Protein AF-0000000087551346 (afdb_homodimer)

Solvent-accessible surface area (backbone atoms only — not comparable to full-atom values): 16691 Å² total; per-residue (Å²): 110,66,70,57,53,51,50,40,46,38,52,33,49,55,49,43,51,50,64,74,72,44,54,74,69,61,32,53,42,56,43,62,52,49,85,48,25,44,46,42,46,57,46,21,44,59,20,45,49,37,45,56,56,21,51,36,29,76,39,76,63,93,62,68,65,64,50,38,74,52,29,29,92,90,53,63,58,73,80,79,74,53,72,67,56,53,53,50,48,54,49,46,48,54,50,54,50,54,49,48,53,53,38,55,77,64,60,65,68,83,52,46,57,67,47,73,46,92,80,68,48,74,26,66,37,65,67,46,34,55,59,47,45,41,26,52,42,24,16,41,46,22,26,37,58,36,48,54,25,38,46,52,26,72,78,106,109,67,69,56,54,52,51,40,47,38,54,33,49,54,50,42,50,50,64,74,74,46,53,75,68,61,33,53,41,55,43,64,53,49,85,49,23,44,47,42,46,58,46,22,44,58,21,43,49,38,45,56,55,22,50,34,29,77,39,74,63,94,62,66,65,65,48,37,75,52,30,30,93,90,54,62,55,73,79,78,72,52,70,68,56,54,53,51,48,54,50,47,47,54,49,52,51,53,49,49,54,52,37,56,76,65,60,64,68,82,52,45,57,65,46,75,47,94,80,69,49,75,26,67,38,67,65,45,32,54,58,47,46,40,26,54,43,25,16,41,47,22,26,39,56,36,49,53,24,39,47,55,27,72,78,108

Sequence (312 aa):
MNYHFQAHRQVRKNLLDILQNTSHEDLLHIPDGFNNNMYWNIAHTVATQQLLHYYLSDNPFRIDKYWIETYKKGTLPNLNVKQSEIEDLEFLLTETSKILMKDYDNDFFSDYTPYTTSFGMDLKSIQDAIIFNNMHESLHYGYVMAQKRAILGEKYMNYHFQAHRQVRKNLLDILQNTSHEDLLHIPDGFNNNMYWNIAHTVATQQLLHYYLSDNPFRIDKYWIETYKKGTLPNLNVKQSEIEDLEFLLTETSKILMKDYDNDFFSDYTPYTTSFGMDLKSIQDAIIFNNMHESLHYGYVMAQKRAILGEKY

pLDDT: mean 98.06, std 2.01, range [79.12, 99.0]

Structure (mmCIF, N/CA/C/O backbone):
data_AF-0000000087551346-model_v1
#
loop_
_entity.id
_entity.type
_entity.pdbx_description
1 polymer 'DinB family protein'
#
loop_
_atom_site.group_PDB
_atom_site.id
_atom_site.type_symbol
_atom_site.label_atom_id
_atom_site.label_alt_id
_atom_site.label_comp_id
_atom_site.label_asym_id
_atom_site.label_entity_id
_atom_site.label_seq_id
_atom_site.pdbx_PDB_ins_code
_atom_site.Cartn_x
_atom_site.Cartn_y
_atom_site.Cartn_z
_atom_site.occupancy
_atom_site.B_iso_or_equiv
_atom_site.auth_seq_id
_atom_site.auth_comp_id
_atom_site.auth_asym_id
_atom_site.auth_atom_id
_atom_site.pdbx_PDB_model_num
ATOM 1 N N . MET A 1 1 ? -17.594 0.727 8.227 1 94.56 1 MET A N 1
ATOM 2 C CA . MET A 1 1 ? -16.469 1.646 8.211 1 94.56 1 MET A CA 1
ATOM 3 C C . MET A 1 1 ? -15.539 1.393 9.398 1 94.56 1 MET A C 1
ATOM 5 O O . MET A 1 1 ? -14.344 1.693 9.336 1 94.56 1 MET A O 1
ATOM 9 N N . ASN A 1 2 ? -15.938 0.639 10.352 1 96.12 2 ASN A N 1
ATOM 10 C CA . ASN A 1 2 ? -15.133 0.385 11.539 1 96.12 2 ASN A CA 1
ATOM 11 C C . ASN A 1 2 ? -13.836 -0.346 11.203 1 96.12 2 ASN A C 1
ATOM 13 O O . ASN A 1 2 ? -12.766 0.019 11.688 1 96.12 2 ASN A O 1
ATOM 17 N N . TYR A 1 3 ? -13.953 -1.34 10.328 1 98.25 3 TYR A N 1
ATOM 18 C CA . TYR A 1 3 ? -12.766 -2.098 9.961 1 98.25 3 TYR A CA 1
ATOM 19 C C . TYR A 1 3 ? -11.781 -1.229 9.188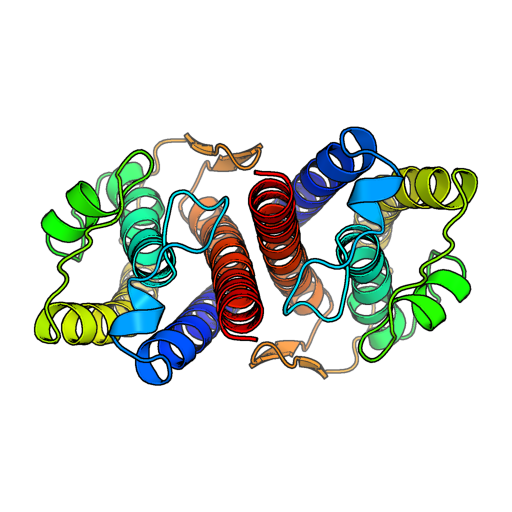 1 98.25 3 TYR A C 1
ATOM 21 O O . TYR A 1 3 ? -10.57 -1.391 9.312 1 98.25 3 TYR A O 1
ATOM 29 N N . HIS A 1 4 ? -12.289 -0.273 8.43 1 98.75 4 HIS A N 1
ATOM 30 C CA . HIS A 1 4 ? -11.445 0.641 7.676 1 98.75 4 HIS A CA 1
ATOM 31 C C . HIS A 1 4 ? -10.695 1.591 8.602 1 98.75 4 HIS A C 1
ATOM 33 O O . HIS A 1 4 ? -9.539 1.938 8.344 1 98.75 4 HIS A O 1
ATOM 39 N N . PHE A 1 5 ? -11.375 2.043 9.68 1 98.81 5 PHE A N 1
ATOM 40 C CA . PHE A 1 5 ? -10.695 2.895 10.648 1 98.81 5 PHE A CA 1
ATOM 41 C C . PHE A 1 5 ? -9.602 2.119 11.383 1 98.81 5 PHE A C 1
ATOM 43 O O . PHE A 1 5 ? -8.539 2.666 11.68 1 98.81 5 PHE A O 1
ATOM 50 N N . GLN A 1 6 ? -9.859 0.868 11.656 1 98.69 6 GLN A N 1
ATOM 51 C CA . GLN A 1 6 ? -8.836 0.019 12.258 1 98.69 6 GLN A CA 1
ATOM 52 C C . GLN A 1 6 ? -7.637 -0.134 11.328 1 98.69 6 GLN A C 1
ATOM 54 O O . GLN A 1 6 ? -6.488 -0.083 11.773 1 98.69 6 GLN A O 1
ATOM 59 N N . ALA A 1 7 ? -7.906 -0.371 10.086 1 98.88 7 ALA A N 1
ATOM 60 C CA . ALA A 1 7 ? -6.852 -0.501 9.086 1 98.88 7 ALA A CA 1
ATOM 61 C C . ALA A 1 7 ? -6.023 0.777 8.992 1 98.88 7 ALA A C 1
ATOM 63 O O . ALA A 1 7 ? -4.793 0.723 8.906 1 98.88 7 ALA A O 1
ATOM 64 N N . HIS A 1 8 ? -6.719 1.908 9 1 98.94 8 HIS A N 1
ATOM 65 C CA . HIS A 1 8 ? -6.023 3.189 8.953 1 98.94 8 HIS A CA 1
ATOM 66 C C . HIS A 1 8 ? -5.105 3.359 10.164 1 98.94 8 HIS A C 1
ATOM 68 O O . HIS A 1 8 ? -3.949 3.764 10.016 1 98.94 8 HIS A O 1
ATOM 74 N N . ARG A 1 9 ? -5.641 3.037 11.297 1 98.81 9 ARG A N 1
ATOM 75 C CA . ARG A 1 9 ? -4.848 3.137 12.516 1 98.81 9 ARG A CA 1
ATOM 76 C C . ARG A 1 9 ? -3.613 2.244 12.445 1 98.81 9 ARG A C 1
ATOM 78 O O . ARG A 1 9 ? -2.529 2.637 12.883 1 98.81 9 ARG A O 1
ATOM 85 N N . GLN A 1 10 ? -3.779 1.084 11.922 1 98.94 10 GLN A N 1
ATOM 86 C CA . GLN A 1 10 ? -2.682 0.123 11.875 1 98.94 10 GLN A CA 1
ATOM 87 C C . GLN A 1 10 ? -1.579 0.588 10.93 1 98.94 10 GLN A C 1
ATOM 89 O O . GLN A 1 10 ? -0.394 0.49 11.258 1 98.94 10 GLN A O 1
ATOM 94 N N . VAL A 1 11 ? -1.951 1.04 9.695 1 98.94 11 VAL A N 1
ATOM 95 C CA . VAL A 1 11 ? -0.914 1.49 8.773 1 98.94 11 VAL A CA 1
ATOM 96 C C . VAL A 1 11 ? -0.19 2.699 9.359 1 98.94 11 VAL A C 1
ATOM 98 O O . VAL A 1 11 ? 1.026 2.836 9.211 1 98.94 11 VAL A O 1
ATOM 101 N N . ARG A 1 12 ? -0.952 3.611 10.094 1 98.94 12 ARG A N 1
ATOM 102 C CA . ARG A 1 12 ? -0.338 4.758 10.758 1 98.94 12 ARG A CA 1
ATOM 103 C C . ARG A 1 12 ? 0.618 4.301 11.852 1 98.94 12 ARG A C 1
ATOM 105 O O . ARG A 1 12 ? 1.682 4.895 12.047 1 98.94 12 ARG A O 1
ATOM 112 N N . LYS A 1 13 ? 0.268 3.273 12.562 1 98.88 13 LYS A N 1
ATOM 113 C CA . LYS A 1 13 ? 1.147 2.719 13.586 1 98.88 13 LYS A CA 1
ATOM 114 C C . LYS A 1 13 ? 2.432 2.17 12.969 1 98.88 13 LYS A C 1
ATOM 116 O O . LYS A 1 13 ? 3.516 2.336 13.531 1 98.88 13 LYS A O 1
ATOM 121 N N . ASN A 1 14 ? 2.326 1.501 11.859 1 98.94 14 ASN A N 1
ATOM 122 C CA . ASN A 1 14 ? 3.496 0.96 11.172 1 98.94 14 ASN A CA 1
ATOM 123 C C . ASN A 1 14 ? 4.43 2.07 10.695 1 98.94 14 ASN A C 1
ATOM 125 O O . ASN A 1 14 ? 5.648 1.968 10.844 1 98.94 14 ASN A O 1
ATOM 129 N N . LEU A 1 15 ? 3.832 3.121 10.125 1 98.94 15 LEU A N 1
ATOM 130 C CA . LEU A 1 15 ? 4.625 4.266 9.695 1 98.94 15 LEU A CA 1
ATOM 131 C C . LEU A 1 15 ? 5.293 4.945 10.891 1 98.94 15 LEU A C 1
ATOM 133 O O . LEU A 1 15 ? 6.453 5.348 10.805 1 98.94 15 LEU A O 1
ATOM 137 N N . LEU A 1 16 ? 4.535 5.043 11.984 1 98.94 16 LEU A N 1
ATOM 138 C CA . LEU A 1 16 ? 5.055 5.637 13.219 1 98.94 16 LEU A CA 1
ATOM 139 C C . LEU A 1 16 ? 6.254 4.852 13.734 1 98.94 16 LEU A C 1
ATOM 141 O O . LEU A 1 16 ? 7.246 5.441 14.172 1 98.94 16 LEU A O 1
ATOM 145 N N . ASP A 1 17 ? 6.184 3.555 13.68 1 98.88 17 ASP A N 1
ATOM 146 C CA . ASP A 1 17 ? 7.277 2.693 14.117 1 98.88 17 ASP A CA 1
ATOM 147 C C . ASP A 1 17 ? 8.555 2.979 13.336 1 98.88 17 ASP A C 1
ATOM 149 O O . ASP A 1 17 ? 9.641 3.061 13.914 1 98.88 17 ASP A O 1
ATOM 153 N N . ILE A 1 18 ? 8.453 3.152 12.07 1 98.81 18 ILE A N 1
ATOM 154 C CA . ILE A 1 18 ? 9.617 3.465 11.242 1 98.81 18 ILE A CA 1
ATOM 155 C C . ILE A 1 18 ? 10.148 4.848 11.609 1 98.81 18 ILE A C 1
ATOM 157 O O . ILE A 1 18 ? 11.359 5.023 11.781 1 98.81 18 ILE A O 1
ATOM 161 N N . LEU A 1 19 ? 9.211 5.809 11.727 1 98.88 19 LEU A N 1
ATOM 162 C CA . LEU A 1 19 ? 9.594 7.18 12.039 1 98.88 19 LEU A CA 1
ATOM 163 C C . LEU A 1 19 ? 10.383 7.242 13.344 1 98.88 19 LEU A C 1
ATOM 165 O O . LEU A 1 19 ? 11.375 7.961 13.438 1 98.88 19 LEU A O 1
A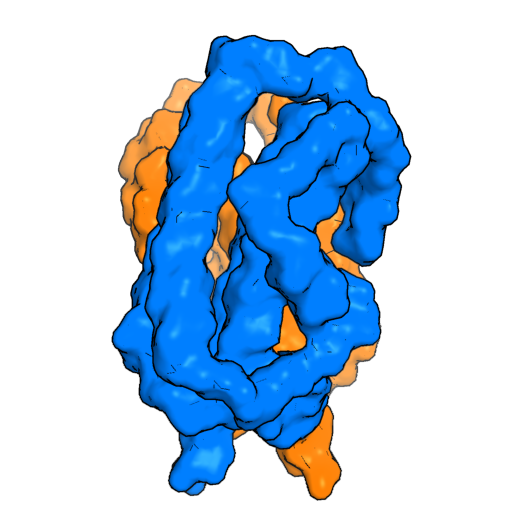TOM 169 N N . GLN A 1 20 ? 9.984 6.441 14.297 1 98.69 20 GLN A N 1
ATOM 170 C CA . GLN A 1 20 ? 10.547 6.512 15.641 1 98.69 20 GLN A CA 1
ATOM 171 C C . GLN A 1 20 ? 11.844 5.715 15.734 1 98.69 20 GLN A C 1
ATOM 173 O O . GLN A 1 20 ? 12.688 5.988 16.594 1 98.69 20 GLN A O 1
ATOM 178 N N . ASN A 1 21 ? 12.062 4.742 14.836 1 98.56 21 ASN A N 1
ATOM 179 C CA . ASN A 1 21 ? 13.172 3.816 15.008 1 98.56 21 ASN A CA 1
ATOM 180 C C . ASN A 1 21 ? 14.195 3.957 13.883 1 98.56 21 ASN A C 1
ATOM 182 O O . ASN A 1 21 ? 15.031 3.074 13.68 1 98.56 21 ASN A O 1
ATOM 186 N N . THR A 1 22 ? 14.094 4.98 13.109 1 98.56 22 THR A N 1
ATOM 187 C CA . THR A 1 22 ? 15.062 5.305 12.062 1 98.56 22 THR A CA 1
ATOM 188 C C . THR A 1 22 ? 15.812 6.586 12.406 1 98.56 22 THR A C 1
ATOM 190 O O . THR A 1 22 ? 15.227 7.543 12.906 1 98.56 22 THR A O 1
ATOM 193 N N . SER A 1 23 ? 17.109 6.602 12.203 1 97.94 23 SER A N 1
ATOM 194 C CA . SER A 1 23 ? 17.922 7.77 12.539 1 97.94 23 SER A CA 1
ATOM 195 C C . SER A 1 23 ? 17.5 8.992 11.727 1 97.94 23 SER A C 1
ATOM 197 O O . SER A 1 23 ? 17 8.852 10.609 1 97.94 23 SER A O 1
ATOM 199 N N . HIS A 1 24 ? 17.734 10.156 12.344 1 97.94 24 HIS A N 1
ATOM 200 C CA . HIS A 1 24 ? 17.469 11.43 11.68 1 97.94 24 HIS A CA 1
ATOM 201 C C . HIS A 1 24 ? 18.141 11.492 10.32 1 97.94 24 HIS A C 1
ATOM 203 O O . HIS A 1 24 ? 17.516 11.891 9.328 1 97.94 24 HIS A O 1
ATOM 209 N N . GLU A 1 25 ? 19.391 11.062 10.211 1 97.38 25 GLU A N 1
ATOM 210 C CA . GLU A 1 25 ? 20.172 11.062 8.977 1 97.38 25 GLU A CA 1
ATOM 211 C C . GLU A 1 25 ? 19.531 10.156 7.926 1 97.38 25 GLU A C 1
ATOM 213 O O . GLU A 1 25 ? 19.359 10.562 6.777 1 97.38 25 GLU A O 1
ATOM 218 N N . ASP A 1 26 ? 19.125 8.953 8.281 1 98.19 26 ASP A N 1
ATOM 219 C CA . ASP A 1 26 ? 18.547 8 7.34 1 98.19 26 ASP A CA 1
ATOM 220 C C . ASP A 1 26 ? 17.156 8.461 6.879 1 98.19 26 ASP A C 1
ATOM 222 O O . ASP A 1 26 ? 16.797 8.266 5.723 1 98.19 26 ASP A O 1
ATOM 226 N N . LEU A 1 27 ? 16.375 9.086 7.801 1 98.75 27 LEU A N 1
ATOM 227 C CA . LEU A 1 27 ? 15.047 9.578 7.453 1 98.75 27 LEU A CA 1
ATOM 228 C C . LEU A 1 27 ? 15.125 10.602 6.324 1 98.75 27 LEU A C 1
ATOM 230 O O . LEU A 1 27 ? 14.234 10.656 5.473 1 98.75 27 LEU A O 1
ATOM 234 N N . LEU A 1 28 ? 16.25 11.359 6.297 1 98.5 28 LEU A N 1
ATOM 235 C CA . LEU A 1 28 ? 16.328 12.492 5.383 1 98.5 28 LEU A CA 1
ATOM 236 C C . LEU A 1 28 ? 17.203 12.156 4.18 1 98.5 28 LEU A C 1
ATOM 238 O O . LEU A 1 28 ? 17.266 12.922 3.217 1 98.5 28 LEU A O 1
ATOM 242 N N . HIS A 1 29 ? 17.812 10.977 4.191 1 98.25 29 HIS A N 1
ATOM 243 C CA . HIS A 1 29 ? 18.688 10.555 3.102 1 98.25 29 HIS A CA 1
ATOM 244 C C . HIS A 1 29 ? 17.875 10.125 1.884 1 98.25 29 HIS A C 1
ATOM 246 O O . HIS A 1 29 ? 16.906 9.367 2.012 1 98.25 29 HIS A O 1
ATOM 252 N N . ILE A 1 30 ? 18.203 10.672 0.748 1 98.56 30 ILE A N 1
ATOM 253 C CA . ILE A 1 30 ? 17.609 10.219 -0.502 1 98.56 30 ILE A CA 1
ATOM 254 C C . ILE A 1 30 ? 18.516 9.188 -1.168 1 98.56 30 ILE A C 1
ATOM 256 O O . ILE A 1 30 ? 19.578 9.531 -1.687 1 98.56 30 ILE A O 1
ATOM 260 N N . PRO A 1 31 ? 18.109 7.914 -1.122 1 98.12 31 PRO A N 1
ATOM 261 C CA . PRO A 1 31 ? 18.969 6.898 -1.729 1 98.12 31 PRO A CA 1
ATOM 262 C C . PRO A 1 31 ? 19.172 7.109 -3.229 1 98.12 31 PRO A C 1
ATOM 264 O O . PRO A 1 31 ? 18.344 7.758 -3.875 1 98.12 31 PRO A O 1
ATOM 267 N N . ASP A 1 32 ? 20.25 6.547 -3.852 1 97.69 32 ASP A N 1
ATOM 268 C CA . ASP A 1 32 ? 20.516 6.637 -5.281 1 97.69 32 ASP A CA 1
ATOM 269 C C . ASP A 1 32 ? 19.312 6.148 -6.098 1 97.69 32 ASP A C 1
ATOM 271 O O . ASP A 1 32 ? 18.734 5.102 -5.793 1 97.69 32 ASP A O 1
ATOM 275 N N . GLY A 1 33 ? 18.875 6.965 -7.035 1 98.06 33 GLY A N 1
ATOM 276 C CA . GLY A 1 33 ? 17.781 6.613 -7.93 1 98.06 33 GLY A CA 1
ATOM 277 C C . GLY A 1 33 ? 16.438 7.152 -7.473 1 98.06 33 GLY A C 1
ATOM 278 O O . GLY A 1 33 ? 15.484 7.184 -8.25 1 98.06 33 GLY A O 1
ATOM 279 N N . PHE A 1 34 ? 16.375 7.523 -6.176 1 98.44 34 PHE A N 1
ATOM 280 C CA . PHE A 1 34 ? 15.117 8.008 -5.617 1 98.44 34 PHE A CA 1
ATOM 281 C C . PHE A 1 34 ? 15.039 9.531 -5.711 1 98.44 34 PHE A C 1
ATOM 283 O O . PHE A 1 34 ? 16.062 10.211 -5.77 1 98.44 34 PHE A O 1
ATOM 290 N N . ASN A 1 35 ? 13.805 10.047 -5.68 1 97.81 35 ASN A N 1
ATOM 291 C CA . ASN A 1 35 ? 13.578 11.492 -5.746 1 97.81 35 ASN A CA 1
ATOM 292 C C . ASN A 1 35 ? 13.18 12.055 -4.387 1 97.81 35 ASN A C 1
ATOM 294 O O . ASN A 1 35 ? 13.117 13.273 -4.207 1 97.81 35 ASN A O 1
ATOM 298 N N . ASN A 1 36 ? 12.82 11.164 -3.496 1 98.38 36 ASN A N 1
ATOM 299 C CA . ASN A 1 36 ? 12.383 11.555 -2.16 1 98.38 36 ASN A CA 1
ATOM 300 C C . ASN A 1 36 ? 12.953 10.633 -1.089 1 98.38 36 ASN A C 1
ATOM 302 O O . ASN A 1 36 ? 13.789 9.773 -1.385 1 98.38 36 ASN A O 1
ATOM 306 N N . ASN A 1 37 ? 12.734 10.953 0.177 1 98.75 37 ASN A N 1
ATOM 307 C CA . ASN A 1 37 ? 13.25 10.188 1.304 1 98.75 37 ASN A CA 1
ATOM 308 C C . ASN A 1 37 ? 12.125 9.641 2.18 1 98.75 37 ASN A C 1
ATOM 310 O O . ASN A 1 37 ? 10.945 9.859 1.888 1 98.75 37 ASN A O 1
ATOM 314 N N . MET A 1 38 ? 12.484 8.836 3.172 1 98.88 38 MET A N 1
ATOM 315 C CA . MET A 1 38 ? 11.508 8.18 4.027 1 98.88 38 MET A CA 1
ATOM 316 C C . MET A 1 38 ? 10.625 9.203 4.73 1 98.88 38 MET A C 1
ATOM 318 O O . MET A 1 38 ? 9.406 9.023 4.82 1 98.88 38 MET A O 1
ATOM 322 N N . TYR A 1 39 ? 11.211 10.336 5.203 1 98.94 39 TYR A N 1
ATOM 323 C CA . TYR A 1 39 ? 10.461 11.344 5.938 1 98.94 39 TYR A CA 1
ATOM 324 C C . TYR A 1 39 ? 9.375 11.961 5.062 1 98.94 39 TYR A C 1
ATOM 326 O O . TYR A 1 39 ? 8.227 12.086 5.484 1 98.94 39 TYR A O 1
ATOM 334 N N . TRP A 1 40 ? 9.719 12.359 3.842 1 98.94 40 TRP A N 1
ATOM 335 C CA . TRP A 1 40 ? 8.758 12.945 2.914 1 98.94 40 TRP A CA 1
ATOM 336 C C . TRP A 1 40 ? 7.594 11.992 2.666 1 98.94 40 TRP A C 1
ATOM 338 O O . TRP A 1 40 ? 6.434 12.414 2.658 1 98.94 40 TRP A O 1
ATOM 348 N N . ASN A 1 41 ? 7.914 10.688 2.41 1 98.94 41 ASN A N 1
ATOM 349 C CA . ASN A 1 41 ? 6.867 9.711 2.137 1 98.94 41 ASN A CA 1
ATOM 350 C C . ASN A 1 41 ? 5.895 9.594 3.307 1 98.94 41 ASN A C 1
ATOM 352 O O . ASN A 1 41 ? 4.68 9.516 3.105 1 98.94 41 ASN A O 1
ATOM 356 N N . ILE A 1 42 ? 6.414 9.539 4.52 1 98.94 42 ILE A N 1
ATOM 357 C CA . ILE A 1 42 ? 5.559 9.422 5.695 1 98.94 42 ILE A CA 1
ATOM 358 C C . ILE A 1 42 ? 4.723 10.688 5.855 1 98.94 42 ILE A C 1
ATOM 360 O O . ILE A 1 42 ? 3.506 10.617 6.055 1 98.94 42 ILE A O 1
ATOM 364 N N . ALA A 1 43 ? 5.328 11.891 5.734 1 98.94 43 ALA A N 1
ATOM 365 C CA . ALA A 1 43 ? 4.613 13.156 5.84 1 98.94 43 ALA A CA 1
ATOM 366 C C . ALA A 1 43 ? 3.568 13.289 4.734 1 98.94 43 ALA A C 1
ATOM 368 O O . ALA A 1 43 ? 2.482 13.828 4.961 1 98.94 43 ALA A O 1
ATOM 369 N N . HIS A 1 44 ? 3.896 12.805 3.574 1 98.94 44 HIS A N 1
ATOM 370 C CA . HIS A 1 44 ? 2.99 12.836 2.434 1 98.94 44 HIS A CA 1
ATOM 371 C C . HIS A 1 44 ? 1.695 12.094 2.736 1 98.94 44 HIS A C 1
ATOM 373 O O . HIS A 1 44 ? 0.622 12.492 2.279 1 98.94 44 HIS A O 1
ATOM 379 N N . THR A 1 45 ? 1.742 10.984 3.488 1 98.94 45 THR A N 1
ATOM 380 C CA . THR A 1 45 ? 0.52 10.266 3.822 1 98.94 45 THR A CA 1
ATOM 381 C C . THR A 1 45 ? -0.415 11.133 4.652 1 98.94 45 THR A C 1
ATOM 383 O O . THR A 1 45 ? -1.632 11.117 4.453 1 98.94 45 THR A O 1
ATOM 386 N N . VAL A 1 46 ? 0.136 11.93 5.586 1 98.94 46 VAL A N 1
ATOM 387 C CA . VAL A 1 46 ? -0.666 12.828 6.414 1 98.94 46 VAL A CA 1
ATOM 388 C C . VAL A 1 46 ? -1.273 13.93 5.547 1 98.94 46 VAL A C 1
ATOM 390 O O . VAL A 1 46 ? -2.469 14.219 5.648 1 98.94 46 VAL A O 1
ATOM 393 N N . ALA A 1 47 ? -0.468 14.508 4.699 1 98.88 47 ALA A N 1
ATOM 394 C CA . ALA A 1 47 ? -0.938 15.578 3.822 1 98.88 47 ALA A CA 1
ATOM 395 C C . ALA A 1 47 ? -2.039 15.078 2.891 1 98.88 47 ALA A C 1
ATOM 397 O O . ALA A 1 47 ? -3.08 15.727 2.748 1 98.88 47 ALA A O 1
ATOM 398 N N . THR A 1 48 ? -1.814 13.93 2.307 1 98.94 48 THR A N 1
ATOM 399 C CA . THR A 1 48 ? -2.756 13.391 1.331 1 98.94 48 THR A CA 1
ATOM 400 C C . THR A 1 48 ? -4.078 13.023 2 1 98.94 48 THR A C 1
ATOM 402 O O . THR A 1 48 ? -5.148 13.211 1.419 1 98.94 48 THR A O 1
ATOM 405 N N . GLN A 1 49 ? -3.984 12.469 3.211 1 98.94 49 GLN A N 1
ATOM 406 C CA . GLN A 1 49 ? -5.203 12.164 3.955 1 98.94 49 GLN A CA 1
ATOM 407 C C . GLN A 1 49 ? -6.07 13.406 4.121 1 98.94 49 GLN A C 1
ATOM 409 O O . GLN A 1 49 ? -7.293 13.344 3.979 1 98.94 49 GLN A O 1
ATOM 414 N N . GLN A 1 50 ? -5.48 14.586 4.43 1 98.94 50 GLN A N 1
ATOM 415 C CA . GLN A 1 50 ? -6.207 15.836 4.605 1 98.94 50 GLN A CA 1
ATOM 416 C C . GLN A 1 50 ? -6.828 16.297 3.289 1 98.94 50 GLN A C 1
ATOM 418 O O . GLN A 1 50 ? -7.965 16.781 3.268 1 98.94 50 GLN A O 1
ATOM 423 N N . LEU A 1 51 ? -6.098 16.125 2.252 1 98.88 51 LEU A N 1
ATOM 424 C CA . LEU A 1 51 ? -6.602 16.516 0.942 1 98.88 51 LEU A CA 1
ATOM 425 C C . LEU A 1 51 ? -7.773 15.633 0.523 1 98.88 51 LEU A C 1
ATOM 427 O O . LEU A 1 51 ? -8.812 16.141 0.099 1 98.88 51 LEU A O 1
ATOM 431 N N . LEU A 1 52 ? -7.672 14.328 0.669 1 98.88 52 LEU A N 1
ATOM 432 C CA . LEU A 1 52 ? -8.688 13.391 0.203 1 98.88 52 LEU A CA 1
ATOM 433 C C . LEU A 1 52 ? -9.938 13.461 1.073 1 98.88 52 LEU A C 1
ATOM 435 O O . LEU A 1 52 ? -11.055 13.375 0.566 1 98.88 52 LEU A O 1
ATOM 439 N N . HIS A 1 53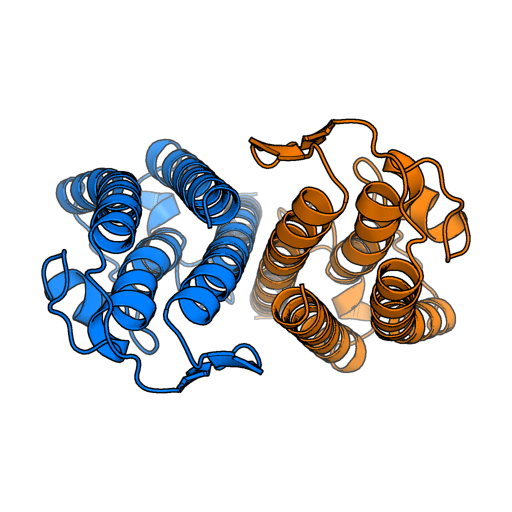 ? -9.781 13.594 2.369 1 98.81 53 HIS A N 1
ATOM 440 C CA . HIS A 1 53 ? -10.922 13.484 3.27 1 98.81 53 HIS A CA 1
ATOM 441 C C . HIS A 1 53 ? -11.539 14.852 3.545 1 98.81 53 HIS A C 1
ATOM 443 O O . HIS A 1 53 ? -12.766 14.992 3.545 1 98.81 53 HIS A O 1
ATOM 449 N N . TYR A 1 54 ? -10.75 15.875 3.693 1 98.75 54 TYR A N 1
ATOM 450 C CA . TYR A 1 54 ? -11.281 17.141 4.164 1 98.75 54 TYR A CA 1
ATOM 451 C C . TYR A 1 54 ? -11.406 18.141 3.02 1 98.75 54 TYR A C 1
ATOM 453 O O . TYR A 1 54 ? -12.477 18.703 2.783 1 98.75 54 TYR A O 1
ATOM 461 N N . TYR A 1 55 ? -10.328 18.312 2.24 1 98.69 55 TYR A N 1
ATOM 462 C CA . TYR A 1 55 ? -10.391 19.266 1.137 1 98.69 55 TYR A CA 1
ATOM 463 C C . TYR A 1 55 ? -11.492 18.891 0.156 1 98.69 55 TYR A C 1
ATOM 465 O O . TYR A 1 55 ? -12.336 19.719 -0.198 1 98.69 55 TYR A O 1
ATOM 473 N N . LEU A 1 56 ? -11.57 17.625 -0.235 1 98.75 56 LEU A N 1
ATOM 474 C CA . LEU A 1 56 ? -12.5 17.172 -1.269 1 98.75 56 LEU A CA 1
ATOM 475 C C . LEU A 1 56 ? -13.914 17.062 -0.71 1 98.75 56 LEU A C 1
ATOM 477 O O . LEU A 1 56 ? -14.875 16.891 -1.468 1 98.75 56 LEU A O 1
ATOM 481 N N . SER A 1 57 ? -14.078 17.188 0.573 1 98.38 57 SER A N 1
ATOM 482 C CA . SER A 1 57 ? -15.406 17.219 1.176 1 98.38 57 SER A CA 1
ATOM 483 C C . SER A 1 57 ? -15.773 18.625 1.623 1 98.38 57 SER A C 1
ATOM 485 O O . SER A 1 57 ? -16.719 18.812 2.402 1 98.38 57 SER A O 1
ATOM 487 N N . ASP A 1 58 ? -14.969 19.641 1.256 1 97.69 58 ASP A N 1
ATOM 488 C CA . ASP A 1 58 ? -15.195 21.047 1.523 1 97.69 58 ASP A CA 1
ATOM 489 C C . ASP A 1 58 ? -15.18 21.344 3.023 1 97.69 58 ASP A C 1
ATOM 491 O O . ASP A 1 58 ? -16.047 22.047 3.539 1 97.69 58 ASP A O 1
ATOM 495 N N . ASN A 1 59 ? -14.32 20.719 3.707 1 98.19 59 ASN A N 1
ATOM 496 C CA . ASN A 1 59 ? -14.078 20.938 5.129 1 98.19 59 ASN A CA 1
ATOM 497 C C . ASN A 1 59 ? -12.664 21.453 5.387 1 98.19 59 ASN A C 1
ATOM 499 O O . ASN A 1 59 ? -11.766 21.219 4.582 1 98.19 59 ASN A O 1
ATOM 503 N N . PRO A 1 60 ? -12.5 22.203 6.422 1 97.62 60 PRO A N 1
ATOM 504 C CA . PRO A 1 60 ? -11.148 22.688 6.727 1 97.62 60 PRO A CA 1
ATOM 505 C C . PRO A 1 60 ? -10.203 21.562 7.129 1 97.62 60 PRO A C 1
ATOM 507 O O . PRO A 1 60 ? -10.641 20.578 7.738 1 97.62 60 PRO A O 1
ATOM 510 N N . PHE A 1 61 ? -8.992 21.719 6.793 1 98.56 61 PHE A N 1
ATOM 511 C CA . PHE A 1 61 ? -7.977 20.797 7.273 1 98.56 61 PHE A CA 1
ATOM 512 C C . PHE A 1 61 ? -8.008 20.703 8.797 1 98.56 61 PHE A C 1
ATOM 514 O O . PHE A 1 61 ? -8.367 21.656 9.477 1 98.56 61 PHE A O 1
ATOM 521 N N . ARG A 1 62 ? -7.574 19.562 9.281 1 98.5 62 ARG A N 1
ATOM 522 C CA . ARG A 1 62 ? -7.461 19.391 10.727 1 98.5 62 ARG A CA 1
ATOM 523 C C . ARG A 1 62 ? -6.031 19.609 11.195 1 98.5 62 ARG A C 1
ATOM 525 O O . ARG A 1 62 ? -5.723 19.438 12.375 1 98.5 62 ARG A O 1
ATOM 532 N N . ILE A 1 63 ? -5.156 19.938 10.273 1 98.75 63 ILE A N 1
ATOM 533 C CA . ILE A 1 63 ? -3.754 20.188 10.57 1 98.75 63 ILE A CA 1
ATOM 534 C C . ILE A 1 63 ? -3.332 21.531 9.977 1 98.75 63 ILE A C 1
ATOM 536 O O . ILE A 1 63 ? -4.066 22.109 9.172 1 98.75 63 ILE A O 1
ATOM 540 N N . ASP A 1 64 ? -2.145 21.984 10.391 1 98.56 64 ASP A N 1
ATOM 541 C CA . ASP A 1 64 ? -1.59 23.219 9.828 1 98.56 64 ASP A CA 1
ATOM 542 C C . ASP A 1 64 ? -1.38 23.078 8.32 1 98.56 64 ASP A C 1
ATOM 544 O O . ASP A 1 64 ? -0.912 22.047 7.84 1 98.56 64 ASP A O 1
ATOM 548 N N . LYS A 1 65 ? -1.658 24.188 7.543 1 98.31 65 LYS A N 1
ATOM 549 C CA . LYS A 1 65 ? -1.516 24.203 6.09 1 98.31 65 LYS A CA 1
ATOM 550 C C . LYS A 1 65 ? -0.068 23.953 5.676 1 98.31 65 LYS A C 1
ATOM 552 O O . LYS A 1 65 ? 0.198 23.547 4.547 1 98.31 65 LYS A O 1
ATOM 557 N N . TYR A 1 66 ? 0.816 24.219 6.559 1 98.19 66 TYR A N 1
ATOM 558 C CA . TYR A 1 66 ? 2.23 23.969 6.32 1 98.19 66 TYR A CA 1
ATOM 559 C C . TYR A 1 66 ? 2.445 22.531 5.82 1 98.19 66 TYR A C 1
ATOM 561 O O . TYR A 1 66 ? 3.189 22.312 4.863 1 98.19 66 TYR A O 1
ATOM 569 N N . TRP A 1 67 ? 1.822 21.578 6.422 1 98.56 67 TRP A N 1
ATOM 570 C CA . TRP A 1 67 ? 2.016 20.172 6.105 1 98.56 67 TRP A CA 1
ATOM 571 C C . TRP A 1 67 ? 1.492 19.844 4.707 1 98.56 67 TRP A C 1
ATOM 573 O O . TRP A 1 67 ? 2.074 19.031 3.992 1 98.56 67 TRP A O 1
ATOM 583 N N . ILE A 1 68 ? 0.39 20.5 4.324 1 98.62 68 ILE A N 1
ATOM 584 C CA . ILE A 1 68 ? -0.17 20.281 2.992 1 98.62 68 ILE A CA 1
ATOM 585 C C . ILE A 1 68 ? 0.764 20.891 1.941 1 98.62 68 ILE A C 1
ATOM 587 O O . ILE A 1 68 ? 1.176 20.203 1.005 1 98.62 68 ILE A O 1
ATOM 591 N N . GLU A 1 69 ? 1.161 22.109 2.135 1 98.19 69 GLU A N 1
ATOM 592 C CA . GLU A 1 69 ? 1.954 22.844 1.149 1 98.19 69 GLU A CA 1
ATOM 593 C C . GLU A 1 69 ? 3.342 22.219 0.995 1 98.19 69 GLU A C 1
ATOM 595 O O . GLU A 1 69 ? 3.914 22.234 -0.097 1 98.19 69 GLU A O 1
ATOM 600 N N . THR A 1 70 ? 3.834 21.594 2.002 1 98.12 70 THR A N 1
ATOM 601 C CA . THR A 1 70 ? 5.211 21.109 2.014 1 98.12 70 THR A CA 1
ATOM 602 C C . THR A 1 70 ? 5.281 19.672 1.519 1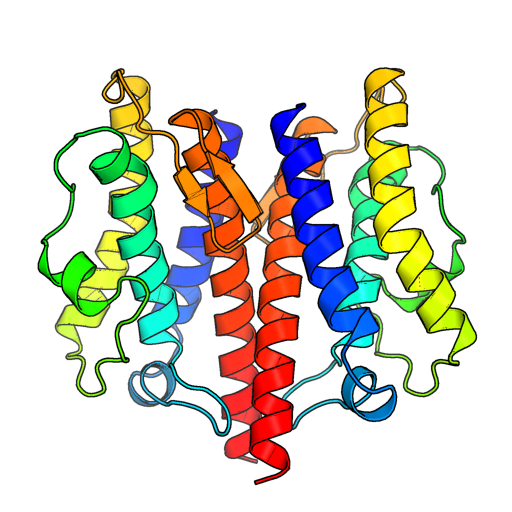 98.12 70 THR A C 1
ATOM 604 O O . THR A 1 70 ? 6.277 19.266 0.925 1 98.12 70 THR A O 1
ATOM 607 N N . TYR A 1 71 ? 4.18 18.875 1.672 1 98.5 71 TYR A N 1
ATOM 608 C CA . TYR A 1 71 ? 4.344 17.453 1.463 1 98.5 71 TYR A CA 1
ATOM 609 C C . TYR A 1 71 ? 3.262 16.906 0.535 1 98.5 71 TYR A C 1
ATOM 611 O O . TYR A 1 71 ? 3.121 15.688 0.38 1 98.5 71 TYR A O 1
ATOM 619 N N . LYS A 1 72 ? 2.422 17.766 -0.043 1 98.5 72 LYS A N 1
ATOM 620 C CA . LYS A 1 72 ? 1.458 17.297 -1.03 1 98.5 72 LYS A CA 1
ATOM 621 C C . LYS A 1 72 ? 2.16 16.812 -2.295 1 98.5 72 LYS A C 1
ATOM 623 O O . LYS A 1 72 ? 3.361 17.031 -2.469 1 98.5 72 LYS A O 1
ATOM 628 N N . LYS A 1 73 ? 1.417 16.109 -3.152 1 96.88 73 LYS A N 1
ATOM 629 C CA . LYS A 1 73 ? 1.955 15.625 -4.422 1 96.88 73 LYS A CA 1
ATOM 630 C C . LYS A 1 73 ? 2.6 16.75 -5.215 1 96.88 73 LYS A C 1
ATOM 632 O O . LYS A 1 73 ? 2.051 17.859 -5.293 1 96.88 73 LYS A O 1
ATOM 637 N N . GLY A 1 74 ? 3.779 16.5 -5.738 1 96.38 74 GLY A N 1
ATOM 638 C CA . GLY A 1 74 ? 4.445 17.484 -6.582 1 96.38 74 GLY A CA 1
ATOM 639 C C . GLY A 1 74 ? 5.523 18.266 -5.852 1 96.38 74 GLY A C 1
ATOM 640 O O . GLY A 1 74 ? 6.281 19.016 -6.469 1 96.38 74 GLY A O 1
ATOM 641 N N . THR A 1 75 ? 5.617 18.141 -4.555 1 98.06 75 THR A N 1
ATOM 642 C CA . THR A 1 75 ? 6.641 18.844 -3.785 1 98.06 75 THR A CA 1
ATOM 643 C C . THR A 1 75 ? 7.918 18.016 -3.709 1 98.06 75 THR A C 1
ATOM 645 O O . THR A 1 75 ? 7.906 16.812 -3.992 1 98.06 75 THR A O 1
ATOM 648 N N . LEU A 1 76 ? 9.031 18.656 -3.35 1 96.94 76 LEU A N 1
ATOM 649 C CA . LEU A 1 76 ? 10.328 18.031 -3.111 1 96.94 76 LEU A CA 1
ATOM 650 C C . LEU A 1 76 ? 10.586 17.875 -1.617 1 96.94 76 LEU A C 1
ATOM 652 O O . LEU A 1 76 ? 10.062 18.641 -0.804 1 96.94 76 LEU A O 1
ATOM 656 N N . PRO A 1 77 ? 11.367 16.844 -1.266 1 97.25 77 PRO A N 1
ATOM 657 C CA . PRO A 1 77 ? 11.656 16.641 0.157 1 97.25 77 PRO A CA 1
ATOM 658 C C . PRO A 1 77 ? 12.367 17.844 0.784 1 97.25 77 PRO A C 1
ATOM 660 O O . PRO A 1 77 ? 13.227 18.453 0.149 1 97.25 77 PRO A O 1
ATOM 663 N N . ASN A 1 78 ? 11.922 18.172 1.964 1 92.44 78 ASN A N 1
ATOM 664 C CA . ASN A 1 78 ? 12.695 19.078 2.807 1 92.44 78 ASN A CA 1
ATOM 665 C C . ASN A 1 78 ? 13.93 18.406 3.385 1 92.44 78 ASN A C 1
ATOM 667 O O . ASN A 1 78 ? 13.812 17.438 4.152 1 92.44 78 ASN A O 1
ATOM 671 N N . LEU A 1 79 ? 15.125 18.891 3.125 1 92 79 LEU A N 1
ATOM 672 C CA . LEU A 1 79 ? 16.359 18.203 3.5 1 92 79 LEU A CA 1
ATOM 673 C C . LEU A 1 79 ? 16.859 18.703 4.848 1 92 79 LEU A C 1
ATOM 675 O O . LEU A 1 79 ? 17.844 18.172 5.383 1 92 79 LEU A O 1
ATOM 679 N N . ASN A 1 80 ? 16.188 19.641 5.387 1 94.5 80 ASN A N 1
ATOM 680 C CA . ASN A 1 80 ? 16.578 20.203 6.676 1 94.5 80 ASN A CA 1
ATOM 681 C C . ASN A 1 80 ? 15.406 20.188 7.664 1 94.5 80 ASN A C 1
ATOM 683 O O . ASN A 1 80 ? 15 21.25 8.156 1 94.5 80 ASN A O 1
ATOM 687 N N . VAL A 1 81 ? 14.969 19.047 8.016 1 98 81 VAL A N 1
ATOM 688 C CA . VAL A 1 81 ? 13.852 18.891 8.938 1 98 81 VAL A CA 1
ATOM 689 C C . VAL A 1 81 ? 14.367 18.859 10.375 1 98 81 VAL A C 1
ATOM 691 O O . VAL A 1 81 ? 15.234 18.047 10.719 1 98 81 VAL A O 1
ATOM 694 N N . LYS A 1 82 ? 13.898 19.75 11.188 1 97.62 82 LYS A N 1
ATOM 695 C CA . LYS A 1 82 ? 14.289 19.766 12.594 1 97.62 82 LYS A CA 1
ATOM 696 C C . LYS A 1 82 ? 13.664 18.609 13.352 1 97.62 82 LYS A C 1
ATOM 698 O O . LYS A 1 82 ? 12.609 18.094 12.961 1 97.62 82 LYS A O 1
ATOM 703 N N . GLN A 1 83 ? 14.297 18.219 14.453 1 97.06 83 GLN A N 1
ATOM 704 C CA . GLN A 1 83 ? 13.805 17.141 15.305 1 97.06 83 GLN A CA 1
ATOM 705 C C . GLN A 1 83 ? 12.398 17.453 15.812 1 97.06 83 GLN A C 1
ATOM 707 O O . GLN A 1 83 ? 11.57 16.547 15.953 1 97.06 83 GLN A O 1
ATOM 712 N N . SER A 1 84 ? 12.164 18.672 16.094 1 97.75 84 SER A N 1
ATOM 713 C CA . SER A 1 84 ? 10.852 19.062 16.594 1 97.75 84 SER A CA 1
ATOM 714 C C . SER A 1 84 ? 9.758 18.781 15.555 1 97.75 84 SER A C 1
ATOM 716 O O . SER A 1 84 ? 8.633 18.438 15.922 1 97.75 84 SER A O 1
ATOM 718 N N . GLU A 1 85 ? 10.031 18.953 14.281 1 98.12 85 GLU A N 1
ATOM 719 C CA . GLU A 1 85 ? 9.055 18.656 13.234 1 98.12 85 GLU A CA 1
ATOM 720 C C . GLU A 1 85 ? 8.781 17.156 13.148 1 98.12 85 GLU A C 1
ATOM 722 O O . GLU A 1 85 ? 7.648 16.75 12.891 1 98.12 85 GLU A O 1
ATOM 727 N N . ILE A 1 86 ? 9.844 16.344 13.375 1 98.44 86 ILE A N 1
ATOM 728 C CA . ILE A 1 86 ? 9.664 14.898 13.383 1 98.44 86 ILE A CA 1
ATOM 729 C C . ILE A 1 86 ? 8.711 14.508 14.516 1 98.44 86 ILE A C 1
ATOM 731 O O . ILE A 1 86 ? 7.824 13.664 14.328 1 98.44 86 ILE A O 1
ATOM 735 N N . GLU A 1 87 ? 8.867 15.141 15.656 1 98.31 87 GLU A N 1
ATOM 736 C CA . GLU A 1 87 ? 7.984 14.891 16.781 1 98.31 87 GLU A CA 1
ATOM 737 C C . GLU A 1 87 ? 6.551 15.305 16.469 1 98.31 87 GLU A C 1
ATOM 739 O O . GLU A 1 87 ? 5.602 14.617 16.859 1 98.31 87 GLU A O 1
ATOM 744 N N . ASP A 1 88 ? 6.391 16.438 15.797 1 98.75 88 ASP A N 1
ATOM 745 C CA . ASP A 1 88 ? 5.066 16.859 15.367 1 98.75 88 ASP A CA 1
ATOM 746 C C . ASP A 1 88 ? 4.426 15.82 14.445 1 98.75 88 ASP A C 1
ATOM 748 O O . ASP A 1 88 ? 3.236 15.531 14.57 1 98.75 88 ASP A O 1
ATOM 752 N N . LEU A 1 89 ? 5.234 15.305 13.531 1 98.88 89 LEU A N 1
ATOM 753 C CA . LEU A 1 89 ? 4.719 14.312 12.602 1 98.88 89 LEU A CA 1
ATOM 754 C C . LEU A 1 89 ? 4.305 13.039 13.344 1 98.88 89 LEU A C 1
ATOM 756 O O . LEU A 1 89 ? 3.305 12.406 12.992 1 98.88 89 LEU A O 1
ATOM 760 N N . GLU A 1 90 ? 5.102 12.625 14.375 1 98.81 90 GLU A N 1
ATOM 761 C CA . GLU A 1 90 ? 4.715 11.484 15.203 1 98.81 90 GLU A CA 1
ATOM 762 C C . GLU A 1 90 ? 3.318 11.672 15.789 1 98.81 90 GLU A C 1
ATOM 764 O O . GLU A 1 90 ? 2.488 10.758 15.734 1 98.81 90 GLU A O 1
ATOM 769 N N . PHE A 1 91 ? 3.133 12.844 16.297 1 98.81 91 PHE A N 1
ATOM 770 C CA . PHE A 1 91 ? 1.84 13.18 16.891 1 98.81 91 PHE A CA 1
ATOM 771 C C . PHE A 1 91 ? 0.746 13.164 15.828 1 98.81 91 PHE A C 1
ATOM 773 O O . PHE A 1 91 ? -0.328 12.594 16.047 1 98.81 91 PHE A O 1
ATOM 780 N N . LEU A 1 92 ? 0.98 13.742 14.648 1 98.88 92 LEU A N 1
ATOM 781 C CA . LEU A 1 92 ? -0.019 13.883 13.594 1 98.88 92 LEU A CA 1
ATOM 782 C C . LEU A 1 92 ? -0.42 12.516 13.047 1 98.88 92 LEU A C 1
ATOM 784 O O . LEU A 1 92 ? -1.577 12.305 12.68 1 98.88 92 LEU A O 1
ATOM 788 N N . LEU A 1 93 ? 0.536 11.531 12.969 1 98.88 93 LEU A N 1
ATOM 789 C CA . LEU A 1 93 ? 0.244 10.195 12.461 1 98.88 93 LEU A CA 1
ATOM 790 C C . LEU A 1 93 ? -0.859 9.531 13.281 1 98.88 93 LEU A C 1
ATOM 792 O O . LEU A 1 93 ? -1.729 8.859 12.727 1 98.88 93 LEU A O 1
ATOM 796 N N . THR A 1 94 ? -0.858 9.781 14.555 1 98.56 94 THR A N 1
ATOM 797 C CA . THR A 1 94 ? -1.841 9.164 15.438 1 98.56 94 THR A CA 1
ATOM 798 C C . THR A 1 94 ? -3.086 10.039 15.562 1 98.56 94 THR A C 1
ATOM 800 O O . THR A 1 94 ? -4.211 9.539 15.469 1 98.56 94 THR A O 1
ATOM 803 N N . GLU A 1 95 ? -2.947 11.312 15.734 1 98.75 95 GLU A N 1
ATOM 804 C CA . GLU A 1 95 ? -4.043 12.211 16.062 1 98.75 95 GLU A CA 1
ATOM 805 C C . GLU A 1 95 ? -5 12.375 14.891 1 98.75 95 GLU A C 1
ATOM 807 O O . GLU A 1 95 ? -6.215 12.484 15.078 1 98.75 95 GLU A O 1
ATOM 812 N N . THR A 1 96 ? -4.449 12.469 13.656 1 98.88 96 THR A N 1
ATOM 813 C CA . THR A 1 96 ? -5.324 12.664 12.508 1 98.88 96 THR A CA 1
ATOM 814 C C . THR A 1 96 ? -6.18 11.422 12.258 1 98.88 96 THR A C 1
ATOM 816 O O . THR A 1 96 ? -7.297 11.523 11.75 1 98.88 96 THR A O 1
ATOM 819 N N . SER A 1 97 ? -5.617 10.234 12.586 1 98.62 97 SER A N 1
ATOM 820 C CA . SER A 1 97 ? -6.41 9.016 12.484 1 98.62 97 SER A CA 1
ATOM 821 C C . SER A 1 97 ? -7.574 9.023 13.469 1 98.62 97 SER A C 1
ATOM 823 O O . SER A 1 97 ? -8.703 8.672 13.109 1 98.62 97 SER A O 1
ATOM 825 N N . LYS A 1 98 ? -7.34 9.445 14.727 1 98.56 98 LYS A N 1
ATOM 826 C CA . LYS A 1 98 ? -8.375 9.555 15.75 1 98.56 98 LYS A CA 1
ATOM 827 C C . LYS A 1 98 ? -9.445 10.562 15.352 1 98.56 98 LYS A C 1
ATOM 829 O O . LYS A 1 98 ? -10.641 10.297 15.477 1 98.56 98 LYS A O 1
ATOM 834 N N . ILE A 1 99 ? -9.016 11.711 14.875 1 98.75 99 ILE A N 1
ATOM 835 C CA . ILE A 1 99 ? -9.914 12.797 14.516 1 98.75 99 ILE A CA 1
ATOM 836 C C . ILE A 1 99 ? -10.805 12.367 13.352 1 98.75 99 ILE A C 1
ATOM 838 O O . ILE A 1 99 ? -11.992 12.688 13.32 1 98.75 99 ILE A O 1
ATOM 842 N N . LEU A 1 100 ? -10.234 11.648 12.375 1 98.75 100 LEU A N 1
ATOM 843 C CA . LEU A 1 100 ? -10.992 11.164 11.227 1 98.75 100 LEU A CA 1
ATOM 844 C C . LEU A 1 100 ? -12.18 10.32 11.68 1 98.75 100 LEU A C 1
ATOM 846 O O . LEU A 1 100 ? -13.305 10.523 11.211 1 98.75 100 LEU A O 1
ATOM 850 N N . MET A 1 101 ? -11.883 9.352 12.547 1 98.31 101 MET A N 1
ATOM 851 C CA . MET A 1 101 ? -12.938 8.469 13.031 1 98.31 101 MET A CA 1
ATOM 852 C C . MET A 1 101 ? -14.031 9.266 13.742 1 98.31 101 MET A C 1
ATOM 854 O O . MET A 1 101 ? -15.219 9.031 13.516 1 98.31 101 MET A O 1
ATOM 858 N N . LYS A 1 102 ? -13.648 10.195 14.594 1 98.31 102 LYS A N 1
ATOM 859 C CA . LYS A 1 102 ? -14.594 11.031 15.328 1 98.31 102 LYS A CA 1
ATOM 860 C C . LYS A 1 102 ? -15.438 11.875 14.375 1 98.31 102 LYS A C 1
ATOM 862 O O . LYS A 1 102 ? -16.656 11.969 14.531 1 98.31 102 LYS A O 1
ATOM 867 N N . ASP A 1 103 ? -14.75 12.516 13.438 1 98.62 103 ASP A N 1
ATOM 868 C CA . ASP A 1 103 ? -15.445 13.359 12.469 1 98.62 103 ASP A CA 1
ATOM 869 C C . ASP A 1 103 ? -16.438 12.539 11.641 1 98.62 103 ASP A C 1
ATOM 871 O O . ASP A 1 103 ? -17.547 13 11.359 1 98.62 103 ASP A O 1
ATOM 875 N N . TYR A 1 104 ? -16.031 11.367 11.25 1 98.38 104 TYR A N 1
ATOM 876 C CA . TYR A 1 104 ? -16.938 10.5 10.492 1 98.38 104 TYR A CA 1
ATOM 877 C C . TYR A 1 104 ? -18.156 10.133 11.312 1 98.38 104 TYR A C 1
ATOM 879 O O . TYR A 1 104 ? -19.281 10.195 10.82 1 98.38 104 TYR A O 1
ATOM 887 N N . ASP A 1 105 ? -17.953 9.758 12.562 1 97.19 105 ASP A N 1
ATOM 888 C CA . ASP A 1 105 ? -19.031 9.344 13.453 1 97.19 105 ASP A CA 1
ATOM 889 C C . ASP A 1 105 ? -19.984 10.5 13.734 1 97.19 105 ASP A C 1
ATOM 891 O O . ASP A 1 105 ? -21.172 10.289 14 1 97.19 105 ASP A O 1
ATOM 895 N N . ASN A 1 106 ? -19.469 11.719 13.586 1 97.12 106 ASN A N 1
ATOM 896 C CA . ASN A 1 106 ? -20.266 12.914 13.836 1 97.12 106 ASN A CA 1
ATOM 897 C C . ASN A 1 106 ? -20.906 13.438 12.555 1 97.12 106 ASN A C 1
ATOM 899 O O . ASN A 1 106 ? -21.375 14.578 12.508 1 97.12 106 ASN A O 1
ATOM 903 N N . ASP A 1 107 ? -20.781 12.75 11.484 1 95.62 107 ASP A N 1
ATOM 904 C CA . ASP A 1 107 ? -21.375 13.094 10.203 1 95.62 107 ASP A CA 1
ATOM 905 C C . ASP A 1 107 ? -20.844 14.43 9.688 1 95.62 107 ASP A C 1
ATOM 907 O O . ASP A 1 107 ? -21.609 15.273 9.219 1 95.62 107 ASP A O 1
ATOM 911 N N . PHE A 1 108 ? -19.547 14.492 9.875 1 95 108 PHE A N 1
ATOM 912 C CA . PHE A 1 108 ? -18.844 15.719 9.5 1 95 108 PHE A CA 1
ATOM 913 C C . PHE A 1 108 ? -18.828 15.875 7.984 1 95 108 PHE A C 1
ATOM 915 O O . PHE A 1 108 ? -18.719 17 7.477 1 95 108 PHE A O 1
ATOM 922 N N . PHE A 1 109 ? -18.906 14.797 7.312 1 97.06 109 PHE A N 1
ATOM 923 C CA . PHE A 1 109 ? -18.719 14.789 5.863 1 97.06 109 PHE A CA 1
ATOM 924 C C . PHE A 1 109 ? -20.062 14.672 5.152 1 97.06 109 PHE A C 1
ATOM 926 O O . PHE A 1 109 ? -20.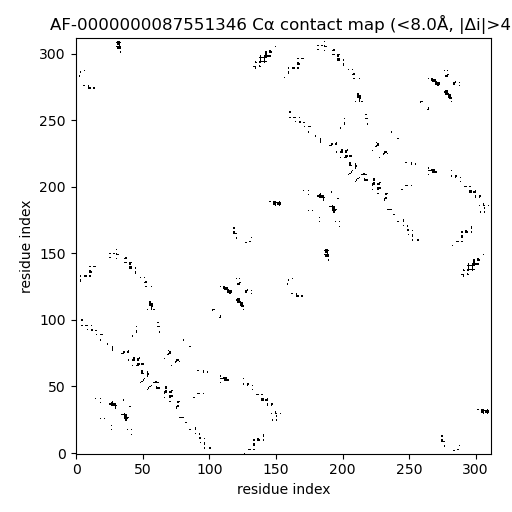641 13.586 5.07 1 97.06 109 PHE A O 1
ATOM 933 N N . SER A 1 110 ? -20.625 15.742 4.684 1 92.25 110 SER A N 1
ATOM 934 C CA . SER A 1 110 ? -21.953 15.766 4.109 1 92.25 110 SER A CA 1
ATOM 935 C C . SER A 1 110 ? -21.906 15.695 2.586 1 92.25 110 SER A C 1
ATOM 937 O O . SER A 1 110 ? -22.875 15.266 1.945 1 92.25 110 SER A O 1
ATOM 939 N N . ASP A 1 111 ? -20.906 16.188 2.027 1 95.62 111 ASP A N 1
ATOM 940 C CA . ASP A 1 111 ? -20.703 16.203 0.581 1 95.62 111 ASP A CA 1
ATOM 941 C C . ASP A 1 111 ? -19.266 15.812 0.222 1 95.62 111 ASP A C 1
ATOM 943 O O . ASP A 1 111 ? -18.406 15.734 1.097 1 95.62 111 ASP A O 1
ATOM 947 N N . TYR A 1 112 ? -19.094 15.477 -1.04 1 98.5 112 TYR A N 1
ATOM 948 C CA . TYR A 1 112 ? -17.781 15.086 -1.524 1 98.5 112 TYR A CA 1
ATOM 949 C C . TYR A 1 112 ? -17.625 15.43 -3 1 98.5 112 TYR A C 1
ATOM 951 O O . TYR A 1 112 ? -18.484 15.086 -3.82 1 98.5 112 TYR A O 1
ATOM 959 N N . THR A 1 113 ? -16.594 16.094 -3.307 1 98.69 113 THR A N 1
ATOM 960 C CA . THR A 1 113 ? -16.281 16.391 -4.703 1 98.69 113 THR A CA 1
ATOM 961 C C . THR A 1 113 ? -15.57 15.211 -5.359 1 98.69 113 THR A C 1
ATOM 963 O O . THR A 1 113 ? -14.477 14.82 -4.938 1 98.69 113 THR A O 1
ATOM 966 N N . PRO A 1 114 ? -16.203 14.609 -6.363 1 98.62 114 PRO A N 1
ATOM 967 C CA . PRO A 1 114 ? -15.586 13.445 -7 1 98.62 114 PRO A CA 1
ATOM 968 C C . PRO A 1 114 ? -14.18 13.742 -7.516 1 98.62 114 PRO A C 1
ATOM 970 O O . PRO A 1 114 ? -13.906 14.852 -7.977 1 98.62 114 PRO A O 1
ATOM 973 N N . TYR A 1 115 ? -13.312 12.758 -7.453 1 98.62 115 TYR A N 1
ATOM 974 C CA . TYR A 1 115 ? -11.898 12.898 -7.812 1 98.62 115 TYR A CA 1
ATOM 975 C C . TYR A 1 115 ? -11.336 11.578 -8.32 1 98.62 115 TYR A C 1
ATOM 977 O O . TYR A 1 115 ? -11.555 10.531 -7.715 1 98.62 115 TYR A O 1
ATOM 985 N N . THR A 1 116 ? -10.633 11.578 -9.469 1 98.62 116 THR A N 1
ATOM 986 C CA . THR A 1 116 ? -9.914 10.406 -9.953 1 98.62 116 THR A CA 1
ATOM 987 C C . THR A 1 116 ? -8.438 10.469 -9.555 1 98.62 116 THR A C 1
ATOM 989 O O . THR A 1 116 ? -7.734 11.414 -9.906 1 98.62 116 THR A O 1
ATOM 992 N N . THR A 1 117 ? -7.969 9.508 -8.852 1 98.44 117 THR A N 1
ATOM 993 C CA . THR A 1 117 ? -6.605 9.508 -8.328 1 98.44 117 THR A CA 1
ATOM 994 C C . THR A 1 117 ? -5.617 9.07 -9.414 1 98.44 117 THR A C 1
ATOM 996 O O . THR A 1 117 ? -6 8.438 -10.398 1 98.44 117 THR A O 1
ATOM 999 N N . SER A 1 118 ? -4.363 9.359 -9.211 1 97.31 118 SER A N 1
ATOM 1000 C CA . SER A 1 118 ? -3.318 8.883 -10.109 1 97.31 118 SER A CA 1
ATOM 1001 C C . SER A 1 118 ? -3.152 7.371 -10.016 1 97.31 118 SER A C 1
ATOM 1003 O O . SER A 1 118 ? -2.617 6.742 -10.93 1 97.31 118 SER A O 1
ATOM 1005 N N . PHE A 1 119 ? -3.602 6.766 -8.898 1 98.38 119 PHE A N 1
ATOM 1006 C CA . PHE A 1 119 ? -3.621 5.32 -8.703 1 98.38 119 PHE A CA 1
ATOM 1007 C C . PHE A 1 119 ? -4.602 4.656 -9.664 1 98.38 119 PHE A C 1
ATOM 1009 O O . PHE A 1 119 ? -4.449 3.48 -10 1 98.38 119 PHE A O 1
ATOM 1016 N N . GLY A 1 120 ? -5.617 5.359 -10.141 1 98.56 120 GLY A N 1
ATOM 1017 C CA . GLY A 1 120 ? -6.617 4.875 -11.086 1 98.56 120 GLY A CA 1
ATOM 1018 C C . GLY A 1 120 ? -7.977 4.66 -10.445 1 98.56 120 GLY A C 1
ATOM 1019 O O . GLY A 1 120 ? -8.883 4.117 -11.078 1 98.56 120 GLY A O 1
ATOM 1020 N N . MET A 1 121 ? -8.148 5.102 -9.188 1 98.75 121 MET A N 1
ATOM 1021 C CA . MET A 1 121 ? -9.414 4.926 -8.477 1 98.75 121 MET A CA 1
ATOM 1022 C C . MET A 1 121 ? -10.273 6.18 -8.586 1 98.75 121 MET A C 1
ATOM 1024 O O . MET A 1 121 ? -9.766 7.297 -8.484 1 98.75 121 MET A O 1
ATOM 1028 N N . ASP A 1 122 ? -11.547 6.008 -8.797 1 98.81 122 ASP A N 1
ATOM 1029 C CA . ASP A 1 122 ? -12.531 7.086 -8.734 1 98.81 122 ASP A CA 1
ATOM 1030 C C . ASP A 1 122 ? -13.125 7.199 -7.328 1 98.81 122 ASP A C 1
ATOM 1032 O O . ASP A 1 122 ? -13.711 6.246 -6.816 1 98.81 122 ASP A O 1
ATOM 1036 N N . LEU A 1 123 ? -12.914 8.328 -6.707 1 98.81 123 LEU A N 1
ATOM 1037 C CA . LEU A 1 123 ? -13.516 8.625 -5.41 1 98.81 123 LEU A CA 1
ATOM 1038 C C . LEU A 1 123 ? -14.789 9.453 -5.578 1 98.81 123 LEU A C 1
ATOM 1040 O O . LEU A 1 123 ? -14.766 10.523 -6.184 1 98.81 123 LEU A O 1
ATOM 1044 N N . LYS A 1 124 ? -15.906 8.953 -5.074 1 98.5 124 LYS A N 1
ATOM 1045 C CA . LYS A 1 124 ? -17.172 9.656 -5.254 1 98.5 124 LYS A CA 1
ATOM 1046 C C . LYS A 1 124 ? -17.812 9.984 -3.91 1 98.5 124 LYS A C 1
ATOM 1048 O O . LYS A 1 124 ? -18.859 10.648 -3.859 1 98.5 124 LYS A O 1
ATOM 1053 N N . SER A 1 125 ? -17.281 9.484 -2.873 1 98.38 125 SER A N 1
ATOM 1054 C CA . SER A 1 125 ? -17.812 9.688 -1.525 1 98.38 125 SER A CA 1
ATOM 1055 C C . SER A 1 125 ? -16.688 9.641 -0.485 1 98.38 125 SER A C 1
ATOM 1057 O O . SER A 1 125 ? -15.57 9.219 -0.786 1 98.38 125 SER A O 1
ATOM 1059 N N . ILE A 1 126 ? -17 10.094 0.718 1 98.62 126 ILE A N 1
ATOM 1060 C CA . ILE A 1 126 ? -16.047 10.031 1.817 1 98.62 126 ILE A CA 1
ATOM 1061 C C . ILE A 1 126 ? -15.68 8.578 2.105 1 98.62 126 ILE A C 1
ATOM 1063 O O . ILE A 1 126 ? -14.539 8.281 2.473 1 98.62 126 ILE A O 1
ATOM 1067 N N . GLN A 1 127 ? -16.609 7.641 1.91 1 98.44 127 GLN A N 1
ATOM 1068 C CA . GLN A 1 127 ? -16.328 6.223 2.127 1 98.44 127 GLN A CA 1
ATOM 1069 C C . GLN A 1 127 ? -15.289 5.711 1.126 1 98.44 127 GLN A C 1
ATOM 1071 O O . GLN A 1 127 ? -14.328 5.043 1.507 1 98.44 127 GLN A O 1
ATOM 1076 N N . ASP A 1 128 ? -15.484 6.105 -0.182 1 98.69 128 ASP A N 1
ATOM 1077 C CA . ASP A 1 128 ? -14.492 5.75 -1.192 1 98.69 128 ASP A CA 1
ATOM 1078 C C . ASP A 1 128 ? -13.109 6.273 -0.814 1 98.69 128 ASP A C 1
ATOM 1080 O O . ASP A 1 128 ? -12.109 5.562 -0.95 1 98.69 128 ASP A O 1
ATOM 1084 N N . ALA A 1 129 ? -13.102 7.5 -0.353 1 98.88 129 ALA A N 1
ATOM 1085 C CA . ALA A 1 129 ? -11.844 8.172 -0.038 1 98.88 129 ALA A CA 1
ATOM 1086 C C . ALA A 1 129 ? -11.125 7.484 1.117 1 98.88 129 ALA A C 1
ATOM 1088 O O . ALA A 1 129 ? -9.898 7.348 1.101 1 98.88 129 ALA A O 1
ATOM 1089 N N . ILE A 1 130 ? -11.891 7.055 2.121 1 98.88 130 ILE A N 1
ATOM 1090 C CA . ILE A 1 130 ? -11.305 6.383 3.275 1 98.88 130 ILE A CA 1
ATOM 1091 C C . ILE A 1 130 ? -10.727 5.035 2.854 1 98.88 130 ILE A C 1
ATOM 1093 O O . ILE A 1 130 ? -9.617 4.676 3.246 1 98.88 130 ILE A O 1
ATOM 1097 N N . ILE A 1 131 ? -11.43 4.316 2.043 1 98.88 131 ILE A N 1
ATOM 1098 C CA . ILE A 1 131 ? -10.977 3.029 1.533 1 98.88 131 ILE A CA 1
ATOM 1099 C C . ILE A 1 131 ? -9.688 3.219 0.731 1 98.88 131 ILE A C 1
ATOM 1101 O O . ILE A 1 131 ? -8.688 2.543 0.981 1 98.88 131 ILE A O 1
ATOM 1105 N N . PHE A 1 132 ? -9.695 4.176 -0.138 1 98.94 132 PHE A N 1
ATOM 1106 C CA . PHE A 1 132 ? -8.531 4.402 -0.989 1 98.94 132 PHE A CA 1
ATOM 1107 C C . PHE A 1 132 ? -7.344 4.895 -0.167 1 98.94 132 PHE A C 1
ATOM 1109 O O . PHE A 1 132 ? -6.203 4.504 -0.421 1 98.94 132 PHE A O 1
ATOM 1116 N N . ASN A 1 133 ? -7.598 5.758 0.695 1 98.94 133 ASN A N 1
ATOM 1117 C CA . ASN A 1 133 ? -6.512 6.328 1.488 1 98.94 133 ASN A CA 1
ATOM 1118 C C . ASN A 1 133 ? -5.715 5.242 2.207 1 98.94 133 ASN A C 1
ATOM 1120 O O . ASN A 1 133 ? -4.5 5.359 2.361 1 98.94 133 ASN A O 1
ATOM 1124 N N . ASN A 1 134 ? -6.438 4.203 2.715 1 98.94 134 ASN A N 1
ATOM 1125 C CA . ASN A 1 134 ? -5.734 3.104 3.365 1 98.94 134 ASN A CA 1
ATOM 1126 C C . ASN A 1 134 ? -4.785 2.396 2.402 1 98.94 134 ASN A C 1
ATOM 1128 O O . ASN A 1 134 ? -3.682 2.008 2.785 1 98.94 134 ASN A O 1
ATOM 1132 N N . MET A 1 135 ? -5.176 2.234 1.146 1 98.94 135 MET A N 1
ATOM 1133 C CA . MET A 1 135 ? -4.312 1.654 0.121 1 98.94 135 MET A CA 1
ATOM 1134 C C . MET A 1 135 ? -3.137 2.576 -0.183 1 98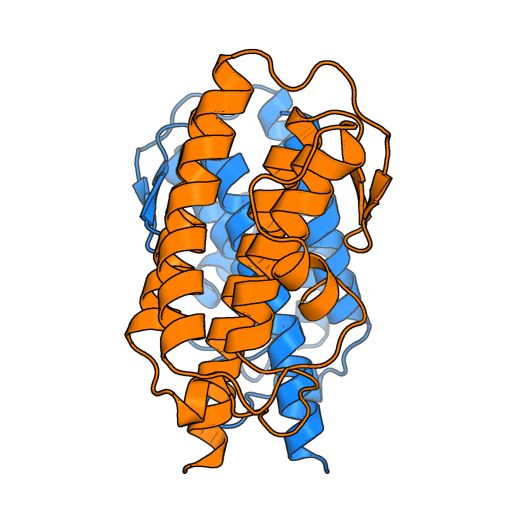.94 135 MET A C 1
ATOM 1136 O O . MET A 1 135 ? -1.994 2.123 -0.277 1 98.94 135 MET A O 1
ATOM 1140 N N . HIS A 1 136 ? -3.449 3.863 -0.294 1 99 136 HIS A N 1
ATOM 1141 C CA . HIS A 1 136 ? -2.418 4.855 -0.577 1 99 136 HIS A CA 1
ATOM 1142 C C . HIS A 1 136 ? -1.345 4.859 0.507 1 99 136 HIS A C 1
ATOM 1144 O O . HIS A 1 136 ? -0.15 4.875 0.203 1 99 136 HIS A O 1
ATOM 1150 N N . GLU A 1 137 ? -1.78 4.859 1.756 1 98.94 137 GLU A N 1
ATOM 1151 C CA . GLU A 1 137 ? -0.81 4.883 2.848 1 98.94 137 GLU A CA 1
ATOM 1152 C C . GLU A 1 137 ? -0.028 3.576 2.92 1 98.94 137 GLU A C 1
ATOM 1154 O O . GLU A 1 137 ? 1.154 3.572 3.268 1 98.94 137 GLU A O 1
ATOM 1159 N N . SER A 1 138 ? -0.674 2.43 2.576 1 98.94 138 SER A N 1
ATOM 1160 C CA . SER A 1 138 ? 0.028 1.151 2.508 1 98.94 138 SER A CA 1
ATOM 1161 C C . SER A 1 138 ? 1.075 1.155 1.398 1 98.94 138 SER A C 1
ATOM 1163 O O . SER A 1 138 ? 2.168 0.612 1.569 1 98.94 138 SER A O 1
ATOM 1165 N N . LEU A 1 139 ? 0.726 1.749 0.272 1 98.94 139 LEU A N 1
ATOM 1166 C CA . LEU A 1 139 ? 1.688 1.917 -0.812 1 98.94 139 LEU A CA 1
ATOM 1167 C C . LEU A 1 139 ? 2.934 2.65 -0.325 1 98.94 139 LEU A C 1
ATOM 1169 O O . LEU A 1 139 ? 4.055 2.182 -0.534 1 98.94 139 LEU A O 1
ATOM 1173 N N . HIS A 1 140 ? 2.721 3.779 0.344 1 98.94 140 HIS A N 1
ATOM 1174 C CA . HIS A 1 140 ? 3.855 4.57 0.802 1 98.94 140 HIS A CA 1
ATOM 1175 C C . HIS A 1 140 ? 4.598 3.867 1.933 1 98.94 140 HIS A C 1
ATOM 1177 O O . HIS A 1 140 ? 5.82 4.004 2.061 1 98.94 140 HIS A O 1
ATOM 1183 N N . TYR A 1 141 ? 3.863 3.082 2.734 1 98.94 141 TYR A N 1
ATOM 1184 C CA . TYR A 1 141 ? 4.52 2.244 3.732 1 98.94 141 TYR A CA 1
ATOM 1185 C C . TYR A 1 141 ? 5.492 1.271 3.074 1 98.94 141 TYR A C 1
ATOM 1187 O O . TYR A 1 141 ? 6.645 1.153 3.498 1 98.94 141 TYR A O 1
ATOM 1195 N N . GLY A 1 142 ? 5.059 0.575 2.021 1 98.94 142 GLY A N 1
ATOM 1196 C CA . GLY A 1 142 ? 5.949 -0.299 1.273 1 98.94 142 GLY A CA 1
ATOM 1197 C C . GLY A 1 142 ? 7.141 0.429 0.685 1 98.94 142 GLY A C 1
ATOM 1198 O O . GLY A 1 142 ? 8.266 -0.076 0.727 1 98.94 142 GLY A O 1
ATOM 1199 N N . TYR A 1 143 ? 6.855 1.612 0.178 1 98.94 143 TYR A N 1
ATOM 1200 C CA . TYR A 1 143 ? 7.906 2.418 -0.432 1 98.94 143 TYR A CA 1
ATOM 1201 C C . TYR A 1 143 ? 8.969 2.799 0.595 1 98.94 143 TYR A C 1
ATOM 1203 O O . TYR A 1 143 ? 10.164 2.709 0.321 1 98.94 143 TYR A O 1
ATOM 1211 N N . VAL A 1 144 ? 8.531 3.139 1.763 1 98.94 144 VAL A N 1
ATOM 1212 C CA . VAL A 1 144 ? 9.414 3.531 2.857 1 98.94 144 VAL A CA 1
ATOM 1213 C C . VAL A 1 144 ? 10.25 2.334 3.301 1 98.94 144 VAL A C 1
ATOM 1215 O O . VAL A 1 144 ? 11.453 2.461 3.531 1 98.94 144 VAL A O 1
ATOM 1218 N N . MET A 1 145 ? 9.633 1.172 3.406 1 98.88 145 MET A N 1
ATOM 1219 C CA . MET A 1 145 ? 10.359 -0.042 3.76 1 98.88 145 MET A CA 1
ATOM 1220 C C . MET A 1 145 ? 11.453 -0.339 2.734 1 98.88 145 MET A C 1
ATOM 1222 O O . MET A 1 145 ? 12.562 -0.734 3.1 1 98.88 145 MET A O 1
ATOM 1226 N N . ALA A 1 146 ? 11.141 -0.132 1.492 1 98.88 146 ALA A N 1
ATOM 1227 C CA . ALA A 1 146 ? 12.102 -0.369 0.418 1 98.88 146 ALA A CA 1
ATOM 1228 C C . ALA A 1 146 ? 13.25 0.638 0.475 1 98.88 146 ALA A C 1
ATOM 1230 O O . ALA A 1 146 ? 14.406 0.288 0.225 1 98.88 146 ALA A O 1
ATOM 1231 N N . GLN A 1 147 ? 12.938 1.895 0.772 1 98.88 147 GLN A N 1
ATOM 1232 C CA . GLN A 1 147 ? 13.984 2.902 0.909 1 98.88 147 GLN A CA 1
ATOM 1233 C C . GLN A 1 147 ? 14.969 2.525 2.01 1 98.88 147 GLN A C 1
ATOM 1235 O O . GLN A 1 147 ? 16.172 2.773 1.887 1 98.88 147 GLN A O 1
ATOM 1240 N N . LYS A 1 148 ? 14.422 1.957 3.078 1 98.56 148 LYS A N 1
ATOM 1241 C CA . LYS A 1 148 ? 15.297 1.485 4.152 1 98.56 148 LYS A CA 1
ATOM 1242 C C . LYS A 1 148 ? 16.297 0.456 3.639 1 98.56 148 LYS A C 1
ATOM 1244 O O . LYS A 1 148 ? 17.469 0.487 4.008 1 98.56 148 LYS A O 1
ATOM 1249 N N . ARG A 1 149 ? 15.836 -0.436 2.768 1 98.44 149 ARG A N 1
ATOM 1250 C CA . ARG A 1 149 ? 16.703 -1.443 2.17 1 98.44 149 ARG A CA 1
ATOM 1251 C C . ARG A 1 149 ? 17.75 -0.798 1.262 1 98.44 149 ARG A C 1
ATOM 1253 O O . ARG A 1 149 ? 18.906 -1.207 1.252 1 98.44 149 ARG A O 1
ATOM 1260 N N . ALA A 1 150 ? 17.266 0.176 0.502 1 98.56 150 ALA A N 1
ATOM 1261 C CA . ALA A 1 150 ? 18.188 0.859 -0.413 1 98.56 150 ALA A CA 1
ATOM 1262 C C . ALA A 1 150 ? 19.312 1.539 0.349 1 98.56 150 ALA A C 1
ATOM 1264 O O . ALA A 1 150 ? 20.469 1.497 -0.078 1 98.56 150 ALA A O 1
ATOM 1265 N N . ILE A 1 151 ? 18.984 2.162 1.448 1 98.25 151 ILE A N 1
ATOM 1266 C CA . ILE A 1 151 ? 19.984 2.838 2.275 1 98.25 151 ILE A CA 1
ATOM 1267 C C . ILE A 1 151 ? 20.984 1.82 2.809 1 98.25 151 ILE A C 1
ATOM 1269 O O . ILE A 1 151 ? 22.188 2.072 2.811 1 98.25 151 ILE A O 1
ATOM 1273 N N . LEU A 1 152 ? 20.484 0.675 3.266 1 97 152 LEU A N 1
ATOM 1274 C CA . LEU A 1 152 ? 21.344 -0.402 3.73 1 97 152 LEU A CA 1
ATOM 1275 C C . LEU A 1 152 ? 22.312 -0.839 2.633 1 97 152 LEU A C 1
ATOM 1277 O O . LEU A 1 152 ? 23.484 -1.119 2.902 1 97 152 LEU A O 1
ATOM 1281 N N . GLY A 1 153 ? 21.828 -0.889 1.409 1 96.38 153 GLY A N 1
ATOM 1282 C CA . GLY A 1 153 ? 22.641 -1.291 0.274 1 96.38 153 GLY A CA 1
ATOM 1283 C C . GLY A 1 153 ? 23.75 -0.307 -0.042 1 96.38 153 GLY A C 1
ATOM 1284 O O . GLY A 1 153 ? 24.812 -0.695 -0.543 1 96.38 153 GLY A O 1
ATOM 1285 N N . GLU A 1 154 ? 23.516 0.943 0.241 1 95.88 154 GLU A N 1
ATOM 1286 C CA . GLU A 1 154 ? 24.5 1.984 -0.03 1 95.88 154 GLU A CA 1
ATOM 1287 C C . GLU A 1 154 ? 25.609 1.97 1.009 1 95.88 154 GLU A C 1
ATOM 1289 O O . GLU A 1 154 ? 26.719 2.467 0.753 1 95.88 154 GLU A O 1
ATOM 1294 N N . LYS A 1 155 ? 25.438 1.526 2.217 1 91.19 155 LYS A N 1
ATOM 1295 C CA . LYS A 1 155 ? 26.406 1.526 3.307 1 91.19 155 LYS A CA 1
ATOM 1296 C C . LYS A 1 155 ? 27.344 0.322 3.213 1 91.19 155 LYS A C 1
ATOM 1298 O O . LYS A 1 155 ? 28.469 0.354 3.729 1 91.19 155 LYS A O 1
ATOM 1303 N N . TYR A 1 156 ? 26.969 -0.778 2.48 1 79.12 156 TYR A N 1
ATOM 1304 C CA . TYR A 1 156 ? 27.812 -1.966 2.445 1 79.12 156 TYR A CA 1
ATOM 1305 C C . TYR A 1 156 ? 28.094 -2.4 1.011 1 79.12 156 TYR A C 1
ATOM 1307 O O . TYR A 1 156 ? 29.219 -2.744 0.666 1 79.12 156 TYR A O 1
ATOM 1315 N N . MET B 1 1 ? -19.062 -4.152 -1.041 1 94.69 1 MET B N 1
ATOM 1316 C CA . MET B 1 1 ? -17.891 -4.891 -1.482 1 94.69 1 MET B CA 1
ATOM 1317 C C . MET B 1 1 ? -17.531 -4.539 -2.922 1 94.69 1 MET B C 1
ATOM 1319 O O . MET B 1 1 ? -16.375 -4.664 -3.33 1 94.69 1 MET B O 1
ATOM 1323 N N . ASN B 1 2 ? -18.359 -3.879 -3.637 1 96.25 2 ASN B N 1
ATOM 1324 C CA . ASN B 1 2 ? -18.125 -3.543 -5.035 1 96.25 2 ASN B CA 1
ATOM 1325 C C . ASN B 1 2 ? -16.922 -2.619 -5.188 1 96.25 2 ASN B C 1
ATOM 1327 O O . ASN B 1 2 ? -16.062 -2.838 -6.055 1 96.25 2 ASN B O 1
ATOM 1331 N N . TYR B 1 3 ? -16.844 -1.634 -4.309 1 98.25 3 TYR B N 1
ATOM 1332 C CA . TYR B 1 3 ? -15.727 -0.699 -4.395 1 98.25 3 TYR B CA 1
ATOM 1333 C C . TYR B 1 3 ? -14.406 -1.392 -4.074 1 98.25 3 TYR B C 1
ATOM 1335 O O . TYR B 1 3 ? -13.367 -1.059 -4.645 1 98.25 3 TYR B O 1
ATOM 1343 N N . HIS B 1 4 ? -14.445 -2.389 -3.215 1 98.75 4 HIS B N 1
ATOM 1344 C CA . HIS B 1 4 ? -13.242 -3.145 -2.865 1 98.75 4 HIS B CA 1
ATOM 1345 C C . HIS B 1 4 ? -12.773 -4 -4.035 1 98.75 4 HIS B C 1
ATOM 1347 O O . HIS B 1 4 ? -11.57 -4.168 -4.242 1 98.75 4 HIS B O 1
ATOM 1353 N N . PHE B 1 5 ? -13.727 -4.578 -4.789 1 98.81 5 PHE B N 1
ATOM 1354 C CA . PHE B 1 5 ? -13.352 -5.352 -5.965 1 98.81 5 PHE B CA 1
ATOM 1355 C C . PHE B 1 5 ? -12.75 -4.445 -7.035 1 98.81 5 PHE B C 1
ATOM 1357 O O . PHE B 1 5 ? -11.812 -4.84 -7.734 1 98.81 5 PHE B O 1
ATOM 1364 N N . GLN B 1 6 ? -13.273 -3.254 -7.152 1 98.69 6 GLN B N 1
ATOM 1365 C CA . GLN B 1 6 ? -12.695 -2.281 -8.07 1 98.69 6 GLN B CA 1
ATOM 1366 C C . GLN B 1 6 ? -11.266 -1.926 -7.664 1 98.69 6 GLN B C 1
ATOM 1368 O O . GLN B 1 6 ? -10.383 -1.821 -8.516 1 98.69 6 GLN B O 1
ATOM 1373 N N . ALA B 1 7 ? -11.078 -1.699 -6.395 1 98.88 7 ALA B N 1
ATOM 1374 C CA . ALA B 1 7 ? -9.75 -1.386 -5.863 1 98.88 7 ALA B CA 1
ATOM 1375 C C . ALA B 1 7 ? -8.773 -2.525 -6.133 1 98.88 7 ALA B C 1
ATOM 1377 O O . ALA B 1 7 ? -7.625 -2.287 -6.523 1 98.88 7 ALA B O 1
ATOM 1378 N N . HIS B 1 8 ? -9.242 -3.748 -5.922 1 98.94 8 HIS B N 1
ATOM 1379 C CA . HIS B 1 8 ? -8.398 -4.91 -6.18 1 98.94 8 HIS B CA 1
ATOM 1380 C C . HIS B 1 8 ? -7.992 -4.98 -7.645 1 98.94 8 HIS B C 1
ATOM 1382 O O . HIS B 1 8 ? -6.82 -5.207 -7.957 1 98.94 8 HIS B O 1
ATOM 1388 N N . ARG B 1 9 ? -8.953 -4.773 -8.484 1 98.81 9 ARG B N 1
ATOM 1389 C CA . ARG B 1 9 ? -8.68 -4.793 -9.914 1 98.81 9 ARG B CA 1
ATOM 1390 C C . ARG B 1 9 ? -7.652 -3.725 -10.289 1 98.81 9 ARG B C 1
ATOM 1392 O O . ARG B 1 9 ? -6.77 -3.965 -11.117 1 98.81 9 ARG B O 1
ATOM 1399 N N . GLN B 1 10 ? -7.781 -2.58 -9.711 1 98.94 10 GLN B N 1
ATOM 1400 C CA . GLN B 1 10 ? -6.906 -1.466 -10.055 1 98.94 10 GLN B CA 1
ATOM 1401 C C . GLN B 1 10 ? -5.469 -1.735 -9.617 1 98.94 10 GLN B C 1
ATOM 1403 O O . GLN B 1 10 ? -4.523 -1.472 -10.359 1 98.94 10 GLN B O 1
ATOM 1408 N N . VAL B 1 11 ? -5.277 -2.211 -8.344 1 98.94 11 VAL B N 1
ATOM 1409 C CA . VAL B 1 11 ? -3.914 -2.479 -7.898 1 98.94 11 VAL B CA 1
ATOM 1410 C C . VAL B 1 11 ? -3.297 -3.582 -8.758 1 98.94 11 VAL B C 1
ATOM 1412 O O . VAL B 1 11 ? -2.107 -3.531 -9.078 1 98.94 11 VAL B O 1
ATOM 1415 N N . ARG B 1 12 ? -4.133 -4.613 -9.164 1 98.94 12 ARG B N 1
ATOM 1416 C CA . ARG B 1 12 ? -3.654 -5.672 -10.047 1 98.94 12 ARG B CA 1
ATOM 1417 C C . ARG B 1 12 ? -3.266 -5.113 -11.414 1 98.94 12 ARG B C 1
ATOM 1419 O O . ARG B 1 12 ? -2.277 -5.547 -12.008 1 98.94 12 ARG B O 1
ATOM 1426 N N . LYS B 1 13 ? -4.008 -4.176 -11.906 1 98.88 13 LYS B N 1
ATOM 1427 C CA . LYS B 1 13 ? -3.674 -3.525 -13.172 1 98.88 13 LYS B CA 1
ATOM 1428 C C . LYS B 1 13 ? -2.35 -2.773 -13.07 1 98.88 13 LYS B C 1
ATOM 1430 O O . LYS B 1 13 ? -1.547 -2.793 -14.008 1 98.88 13 LYS B O 1
ATOM 1435 N N . ASN B 1 14 ? -2.127 -2.092 -11.984 1 98.94 14 ASN B N 1
ATOM 1436 C CA . ASN B 1 14 ? -0.881 -1.36 -11.773 1 98.94 14 ASN B CA 1
ATOM 1437 C C . ASN B 1 14 ? 0.319 -2.303 -11.719 1 98.94 14 ASN B C 1
ATOM 1439 O O . ASN B 1 14 ? 1.361 -2.021 -12.32 1 98.94 14 ASN B O 1
ATOM 1443 N N . LEU B 1 15 ? 0.147 -3.41 -11 1 98.94 15 LEU B N 1
ATOM 1444 C CA . LEU B 1 15 ? 1.206 -4.41 -10.938 1 98.94 15 LEU B CA 1
AT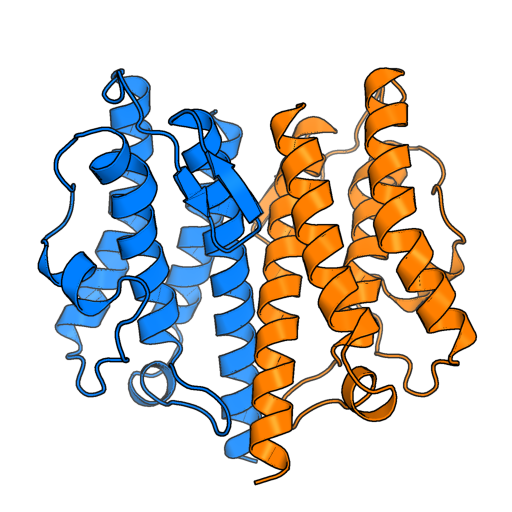OM 1445 C C . LEU B 1 15 ? 1.465 -5.016 -12.312 1 98.94 15 LEU B C 1
ATOM 1447 O O . LEU B 1 15 ? 2.617 -5.238 -12.688 1 98.94 15 LEU B O 1
ATOM 1451 N N . LEU B 1 16 ? 0.373 -5.266 -13.039 1 98.94 16 LEU B N 1
ATOM 1452 C CA . LEU B 1 16 ? 0.471 -5.812 -14.383 1 98.94 16 LEU B CA 1
ATOM 1453 C C . LEU B 1 16 ? 1.252 -4.875 -15.297 1 98.94 16 LEU B C 1
ATOM 1455 O O . LEU B 1 16 ? 2.076 -5.32 -16.094 1 98.94 16 LEU B O 1
ATOM 1459 N N . ASP B 1 17 ? 1.012 -3.602 -15.188 1 98.88 17 ASP B N 1
ATOM 1460 C CA . ASP B 1 17 ? 1.711 -2.602 -15.984 1 98.88 17 ASP B CA 1
ATOM 1461 C C . ASP B 1 17 ? 3.219 -2.668 -15.758 1 98.88 17 ASP B C 1
ATOM 1463 O O . ASP B 1 17 ? 4 -2.605 -16.703 1 98.88 17 ASP B O 1
ATOM 1467 N N . ILE B 1 18 ? 3.629 -2.814 -14.555 1 98.81 18 ILE B N 1
ATOM 1468 C CA . ILE B 1 18 ? 5.051 -2.922 -14.234 1 98.81 18 ILE B CA 1
ATOM 1469 C C . ILE B 1 18 ? 5.609 -4.219 -14.812 1 98.81 18 ILE B C 1
ATOM 1471 O O . ILE B 1 18 ? 6.676 -4.223 -15.438 1 98.81 18 ILE B O 1
ATOM 1475 N N . LEU B 1 19 ? 4.852 -5.309 -14.602 1 98.88 19 LEU B N 1
ATOM 1476 C CA . LEU B 1 19 ? 5.289 -6.621 -15.07 1 98.88 19 LEU B CA 1
ATOM 1477 C C . LEU B 1 19 ? 5.52 -6.605 -16.578 1 98.88 19 LEU B C 1
ATOM 1479 O O . LEU B 1 19 ? 6.504 -7.168 -17.062 1 98.88 19 LEU B O 1
ATOM 1483 N N . GLN B 1 20 ? 4.684 -5.906 -17.281 1 98.69 20 GLN B N 1
ATOM 1484 C CA . GLN B 1 20 ? 4.703 -5.93 -18.75 1 98.69 20 GLN B CA 1
ATOM 1485 C C . GLN B 1 20 ? 5.73 -4.949 -19.297 1 98.69 20 GLN B C 1
ATOM 1487 O O . GLN B 1 20 ? 6.215 -5.121 -20.422 1 98.69 20 GLN B O 1
ATOM 1492 N N . ASN B 1 21 ? 6.117 -3.934 -18.516 1 98.56 21 ASN B N 1
ATOM 1493 C CA . ASN B 1 21 ? 6.934 -2.854 -19.062 1 98.56 21 ASN B CA 1
ATOM 1494 C C . ASN B 1 21 ? 8.312 -2.807 -18.422 1 98.56 21 ASN B C 1
ATOM 1496 O O . ASN B 1 21 ? 9.016 -1.797 -18.5 1 98.56 21 ASN B O 1
ATOM 1500 N N . THR B 1 22 ? 8.664 -3.811 -17.703 1 98.56 22 THR B N 1
ATOM 1501 C CA . THR B 1 22 ? 9.992 -3.957 -17.109 1 98.56 22 THR B CA 1
ATOM 1502 C C . THR B 1 22 ? 10.742 -5.121 -17.75 1 98.56 22 THR B C 1
ATOM 1504 O O . THR B 1 22 ? 10.156 -6.172 -18.016 1 98.56 22 THR B O 1
ATOM 1507 N N . SER B 1 23 ? 12.008 -4.938 -18.062 1 97.94 23 SER B N 1
ATOM 1508 C CA . SER B 1 23 ? 12.789 -5.98 -18.719 1 97.94 23 SER B CA 1
ATOM 1509 C C . SER B 1 23 ? 12.891 -7.223 -17.844 1 97.94 23 SER B C 1
ATOM 1511 O O . SER B 1 23 ? 12.836 -7.129 -16.609 1 97.94 23 SER B O 1
ATOM 1513 N N . HIS B 1 24 ? 13.047 -8.367 -18.531 1 98 24 HIS B N 1
ATOM 1514 C CA . HIS B 1 24 ? 13.242 -9.641 -17.859 1 98 24 HIS B CA 1
ATOM 1515 C C . HIS B 1 24 ? 14.391 -9.562 -16.859 1 98 24 HIS B C 1
ATOM 1517 O O . HIS B 1 24 ? 14.25 -10.016 -15.719 1 98 24 HIS B O 1
ATOM 1523 N N . GLU B 1 25 ? 15.5 -8.945 -17.219 1 97.38 25 GLU B N 1
ATOM 1524 C CA . GLU B 1 25 ? 16.688 -8.789 -16.375 1 97.38 25 GLU B CA 1
ATOM 1525 C C . GLU B 1 25 ? 16.359 -7.961 -15.141 1 97.38 25 GLU B C 1
ATOM 1527 O O . GLU B 1 25 ? 16.703 -8.352 -14.016 1 97.38 25 GLU B O 1
ATOM 1532 N N . ASP B 1 26 ? 15.672 -6.848 -15.281 1 98.25 26 ASP B N 1
ATOM 1533 C CA . ASP B 1 26 ? 15.359 -5.965 -14.164 1 98.25 26 ASP B CA 1
ATOM 1534 C C . ASP B 1 26 ? 14.336 -6.609 -13.227 1 98.25 26 ASP B C 1
ATOM 1536 O O . ASP B 1 26 ? 14.406 -6.43 -12.008 1 98.25 26 ASP B O 1
ATOM 1540 N N . LEU B 1 27 ? 13.367 -7.367 -13.789 1 98.75 27 LEU B N 1
ATOM 1541 C CA . LEU B 1 27 ? 12.359 -8.039 -12.984 1 98.75 27 LEU B CA 1
ATOM 1542 C C . LEU B 1 27 ? 13.016 -9 -11.992 1 98.75 27 LEU B C 1
ATOM 1544 O O . LEU B 1 27 ? 12.531 -9.164 -10.867 1 98.75 27 LEU B O 1
ATOM 1548 N N . LEU B 1 28 ? 14.156 -9.586 -12.414 1 98.5 28 LEU B N 1
ATOM 1549 C CA . LEU B 1 28 ? 14.75 -10.664 -11.633 1 98.5 28 LEU B CA 1
ATOM 1550 C C . LEU B 1 28 ? 15.961 -10.164 -10.844 1 98.5 28 LEU B C 1
ATOM 1552 O O . LEU B 1 28 ? 16.5 -10.883 -10 1 98.5 28 LEU B O 1
ATOM 1556 N N . HIS B 1 29 ? 16.344 -8.898 -11.055 1 98.25 29 HIS B N 1
ATOM 1557 C CA . HIS B 1 29 ? 17.484 -8.32 -10.367 1 98.25 29 HIS B CA 1
ATOM 1558 C C . HIS B 1 29 ? 17.141 -7.977 -8.922 1 98.25 29 HIS B C 1
ATOM 1560 O O . HIS B 1 29 ? 16.094 -7.387 -8.648 1 98.25 29 HIS B O 1
ATOM 1566 N N . ILE B 1 30 ? 17.953 -8.438 -8.008 1 98.56 30 ILE B N 1
ATOM 1567 C CA . ILE B 1 30 ? 17.812 -8.039 -6.609 1 98.56 30 ILE B CA 1
ATOM 1568 C C . ILE B 1 30 ? 18.734 -6.867 -6.309 1 98.56 30 ILE B C 1
ATOM 1570 O O . ILE B 1 30 ? 19.953 -7.035 -6.242 1 98.56 30 ILE B O 1
ATOM 1574 N N . PRO B 1 31 ? 18.172 -5.668 -6.156 1 98.12 31 PRO B N 1
ATOM 1575 C CA . PRO B 1 31 ? 19.031 -4.52 -5.898 1 98.12 31 PRO B CA 1
ATOM 1576 C C . PRO B 1 31 ? 19.812 -4.648 -4.586 1 98.12 31 PRO B C 1
ATOM 1578 O O . PRO B 1 31 ? 19.391 -5.395 -3.693 1 98.12 31 PRO B O 1
ATOM 1581 N N . ASP B 1 32 ? 20.953 -3.924 -4.406 1 97.69 32 ASP B N 1
ATOM 1582 C CA . ASP B 1 32 ? 21.75 -3.932 -3.186 1 97.69 32 ASP B CA 1
ATOM 1583 C C . ASP B 1 32 ? 20.891 -3.604 -1.965 1 97.69 32 ASP B C 1
ATOM 1585 O O . ASP B 1 32 ? 20.094 -2.664 -1.996 1 97.69 32 ASP B O 1
ATOM 1589 N N . GLY B 1 33 ? 20.969 -4.445 -0.951 1 98.06 33 GLY B N 1
ATOM 1590 C CA . GLY B 1 33 ? 20.266 -4.234 0.302 1 98.06 33 GLY B CA 1
ATOM 1591 C C . GLY B 1 33 ? 18.953 -4.984 0.378 1 98.06 33 GLY B C 1
ATOM 1592 O O . GLY B 1 33 ? 18.375 -5.137 1.46 1 98.06 33 GLY B O 1
ATOM 1593 N N . PHE B 1 34 ? 18.438 -5.387 -0.813 1 98.44 34 PHE B N 1
ATOM 1594 C CA . PHE B 1 34 ? 17.156 -6.074 -0.869 1 98.44 34 PHE B CA 1
ATOM 1595 C C . PHE B 1 34 ? 17.344 -7.586 -0.794 1 98.44 34 PHE B C 1
ATOM 1597 O O . PHE B 1 34 ? 18.406 -8.102 -1.149 1 98.44 34 PHE B O 1
ATOM 1604 N N . ASN B 1 35 ? 16.297 -8.289 -0.372 1 97.81 35 ASN B N 1
ATOM 1605 C CA . ASN B 1 35 ? 16.328 -9.742 -0.275 1 97.81 35 ASN B CA 1
ATOM 1606 C C . ASN B 1 35 ? 15.523 -10.398 -1.392 1 97.81 35 ASN B C 1
ATOM 1608 O O . ASN B 1 35 ? 15.57 -11.617 -1.564 1 97.81 35 ASN B O 1
ATOM 1612 N N . ASN B 1 36 ? 14.727 -9.602 -2.051 1 98.38 36 ASN B N 1
ATOM 1613 C CA . ASN B 1 36 ? 13.875 -10.094 -3.129 1 98.38 36 ASN B CA 1
ATOM 1614 C C . ASN B 1 36 ? 13.852 -9.125 -4.312 1 98.38 36 ASN B C 1
ATOM 1616 O O . ASN B 1 36 ? 14.609 -8.148 -4.332 1 98.38 36 ASN B O 1
ATOM 1620 N N . ASN B 1 37 ? 13.219 -9.508 -5.406 1 98.81 37 ASN B N 1
ATOM 1621 C CA . ASN B 1 37 ? 13.148 -8.703 -6.621 1 98.81 37 ASN B CA 1
ATOM 1622 C C . ASN B 1 37 ? 11.703 -8.367 -6.984 1 98.81 37 ASN B C 1
ATOM 1624 O O . ASN B 1 37 ? 10.773 -8.75 -6.273 1 98.81 37 ASN B O 1
ATOM 1628 N N . MET B 1 38 ? 11.539 -7.555 -8.016 1 98.88 38 MET B N 1
ATOM 1629 C CA . MET B 1 38 ? 10.219 -7.078 -8.422 1 98.88 38 MET B CA 1
ATOM 1630 C C . MET B 1 38 ? 9.305 -8.25 -8.766 1 98.88 38 MET B C 1
ATOM 1632 O O . MET B 1 38 ? 8.133 -8.258 -8.383 1 98.88 38 MET B O 1
ATOM 1636 N N . TYR B 1 39 ? 9.836 -9.289 -9.461 1 98.94 39 TYR B N 1
ATOM 1637 C CA . TYR B 1 39 ? 9.023 -10.422 -9.883 1 98.94 39 TYR B CA 1
ATOM 1638 C C . TYR B 1 39 ? 8.453 -11.164 -8.68 1 98.94 39 TYR B C 1
ATOM 1640 O O . TYR B 1 39 ? 7.258 -11.469 -8.633 1 98.94 39 TYR B O 1
ATOM 1648 N N . TRP B 1 40 ? 9.289 -11.477 -7.695 1 98.94 40 TRP B N 1
ATOM 1649 C CA . TRP B 1 40 ? 8.852 -12.172 -6.488 1 98.94 40 TRP B CA 1
ATOM 1650 C C . TRP B 1 40 ? 7.738 -11.398 -5.785 1 98.94 40 TRP B C 1
ATOM 1652 O O . TRP B 1 40 ? 6.746 -11.984 -5.352 1 98.94 40 TRP B O 1
ATOM 1662 N N . ASN B 1 41 ? 7.934 -10.047 -5.629 1 98.94 41 ASN B N 1
ATOM 1663 C CA . ASN B 1 41 ? 6.934 -9.227 -4.949 1 98.94 41 ASN B CA 1
ATOM 1664 C C . ASN B 1 41 ? 5.582 -9.297 -5.656 1 98.94 41 ASN B C 1
ATOM 1666 O O . ASN B 1 41 ? 4.539 -9.391 -5.008 1 98.94 41 ASN B O 1
ATOM 1670 N N . ILE B 1 42 ? 5.586 -9.203 -6.98 1 98.94 42 ILE B N 1
ATOM 1671 C CA . ILE B 1 42 ? 4.34 -9.25 -7.738 1 98.94 42 ILE B CA 1
ATOM 1672 C C . ILE B 1 42 ? 3.705 -10.633 -7.602 1 98.94 42 ILE B C 1
ATOM 1674 O O . ILE B 1 42 ? 2.51 -10.75 -7.32 1 98.94 42 ILE B O 1
ATOM 1678 N N . ALA B 1 43 ? 4.492 -11.719 -7.766 1 98.94 43 ALA B N 1
ATOM 1679 C CA . ALA B 1 43 ? 3.988 -13.086 -7.625 1 98.94 43 ALA B CA 1
ATOM 1680 C C . ALA B 1 43 ? 3.475 -13.344 -6.211 1 98.94 43 ALA B C 1
ATOM 1682 O O . ALA B 1 43 ? 2.479 -14.039 -6.023 1 98.94 43 ALA B O 1
ATOM 1683 N N . HIS B 1 44 ? 4.141 -12.781 -5.246 1 98.94 44 HIS B N 1
ATOM 1684 C CA . HIS B 1 44 ? 3.752 -12.914 -3.848 1 98.94 44 HIS B CA 1
ATOM 1685 C C . HIS B 1 44 ? 2.342 -12.375 -3.613 1 98.94 44 HIS B C 1
ATOM 1687 O O . HIS B 1 44 ? 1.596 -12.914 -2.795 1 98.94 44 HIS B O 1
ATOM 1693 N N . THR B 1 45 ? 1.928 -11.289 -4.285 1 98.94 45 THR B N 1
ATOM 1694 C CA . THR B 1 45 ? 0.577 -10.773 -4.109 1 98.94 45 THR B CA 1
ATOM 1695 C C . THR B 1 45 ? -0.462 -11.797 -4.547 1 98.94 45 THR B C 1
ATOM 1697 O O . THR B 1 45 ? -1.5 -11.953 -3.902 1 98.94 45 THR B O 1
ATOM 1700 N N . VAL B 1 46 ? -0.186 -12.539 -5.645 1 98.94 46 VAL B N 1
ATOM 1701 C CA . VAL B 1 46 ? -1.102 -13.562 -6.129 1 98.94 46 VAL B CA 1
ATOM 1702 C C . VAL B 1 46 ? -1.162 -14.719 -5.133 1 98.94 46 VAL B C 1
ATOM 1704 O O . VAL B 1 46 ? -2.248 -15.188 -4.777 1 98.94 46 VAL B O 1
ATOM 1707 N N . ALA B 1 47 ? -0.018 -15.156 -4.68 1 98.88 47 ALA B N 1
ATOM 1708 C CA . ALA B 1 47 ? 0.046 -16.25 -3.721 1 98.88 47 ALA B CA 1
ATOM 1709 C C . ALA B 1 47 ? -0.68 -15.898 -2.426 1 98.88 47 ALA B C 1
ATOM 1711 O O . ALA B 1 47 ? -1.481 -16.688 -1.919 1 98.88 47 ALA B O 1
ATOM 1712 N N . THR B 1 48 ? -0.43 -14.711 -1.935 1 98.94 48 THR B N 1
ATOM 1713 C CA . THR B 1 48 ? -0.999 -14.289 -0.659 1 98.94 48 THR B CA 1
ATOM 1714 C C . THR B 1 48 ? -2.514 -14.141 -0.765 1 98.94 48 THR B C 1
ATOM 1716 O O . THR B 1 48 ? -3.242 -14.469 0.173 1 98.94 48 THR B O 1
ATOM 1719 N N . GLN B 1 49 ? -2.971 -13.609 -1.904 1 98.94 49 GLN B N 1
ATOM 1720 C CA . GLN B 1 49 ? -4.41 -13.508 -2.123 1 98.94 49 GLN B CA 1
ATOM 1721 C C . GLN B 1 49 ? -5.082 -14.867 -1.989 1 98.94 49 GLN B C 1
ATOM 1723 O O . GLN B 1 49 ? -6.152 -14.984 -1.391 1 98.94 49 GLN B O 1
ATOM 1728 N N . GLN B 1 50 ? -4.484 -15.953 -2.531 1 98.94 50 GLN B N 1
ATOM 1729 C CA . GLN B 1 50 ? -5.027 -17.312 -2.451 1 98.94 50 GLN B CA 1
ATOM 1730 C C . GLN B 1 50 ? -5.027 -17.812 -1.012 1 98.94 50 GLN B C 1
ATOM 1732 O O . GLN B 1 50 ? -5.988 -18.453 -0.575 1 98.94 50 GLN B O 1
ATOM 1737 N N . LEU B 1 51 ? -3.996 -17.5 -0.328 1 98.88 51 LEU B N 1
ATOM 1738 C CA . LEU B 1 51 ? -3.904 -17.922 1.064 1 98.88 51 LEU B CA 1
ATOM 1739 C C . LEU B 1 51 ? -4.949 -17.219 1.92 1 98.88 51 LEU B C 1
ATOM 1741 O O . LEU B 1 51 ? -5.664 -17.859 2.691 1 98.88 51 LEU B O 1
ATOM 1745 N N . LEU B 1 52 ? -5.102 -15.914 1.791 1 98.88 52 LEU B N 1
ATOM 1746 C CA . LEU B 1 52 ? -5.988 -15.117 2.633 1 98.88 52 LEU B CA 1
ATOM 1747 C C . LEU B 1 52 ? -7.449 -15.398 2.301 1 98.88 52 LEU B C 1
ATOM 1749 O O . LEU B 1 52 ? -8.297 -15.461 3.199 1 98.88 52 LEU B O 1
ATOM 1753 N N . HIS B 1 53 ? -7.781 -15.547 1.041 1 98.81 53 HIS B N 1
ATOM 1754 C CA . HIS B 1 53 ? -9.18 -15.641 0.645 1 98.81 53 HIS B CA 1
ATOM 1755 C C . HIS B 1 53 ? -9.641 -17.094 0.589 1 98.81 53 HIS B C 1
ATOM 1757 O O . HIS B 1 53 ? -10.734 -17.422 1.067 1 98.81 53 HIS B O 1
ATOM 1763 N N . TYR B 1 54 ? -8.828 -17.984 0.112 1 98.75 54 TYR B N 1
ATOM 1764 C CA . TYR B 1 54 ? -9.312 -19.344 -0.154 1 98.75 54 TYR B CA 1
ATOM 1765 C C . TYR B 1 54 ? -8.836 -20.312 0.923 1 98.75 54 TYR B C 1
ATOM 1767 O O . TYR B 1 54 ? -9.648 -21 1.541 1 98.75 54 TYR B O 1
ATOM 1775 N N . TYR B 1 55 ? -7.531 -20.297 1.224 1 98.62 55 TYR B N 1
ATOM 1776 C CA . TYR B 1 55 ? -7.031 -21.219 2.24 1 98.62 55 TYR B CA 1
ATOM 1777 C C . TYR B 1 55 ? -7.719 -20.984 3.58 1 98.62 55 TYR B C 1
ATOM 1779 O O . TYR B 1 55 ? -8.227 -21.922 4.203 1 98.62 55 TYR B O 1
ATOM 1787 N N . LEU B 1 56 ? -7.832 -19.719 4.008 1 98.75 56 LEU B N 1
ATOM 1788 C CA . LEU B 1 56 ? -8.352 -19.391 5.332 1 98.75 56 LEU B CA 1
ATOM 1789 C C . LEU B 1 56 ? -9.875 -19.5 5.355 1 98.75 56 LEU B C 1
ATOM 1791 O O . LEU B 1 56 ? -10.484 -19.438 6.426 1 98.75 56 LEU B O 1
ATOM 1795 N N . SER B 1 57 ? -10.484 -19.688 4.227 1 98.38 57 SER B N 1
ATOM 1796 C CA . SER B 1 57 ? -11.922 -19.938 4.176 1 98.38 57 SER B CA 1
ATOM 1797 C C . SER B 1 57 ? -12.219 -21.391 3.855 1 98.38 57 SER B C 1
ATOM 1799 O O . SER B 1 57 ? -13.336 -21.734 3.475 1 98.38 57 SER B O 1
ATOM 1801 N N . ASP B 1 58 ? -11.188 -22.266 3.871 1 97.69 58 ASP B N 1
ATOM 1802 C CA . ASP B 1 58 ? -11.297 -23.703 3.674 1 97.69 58 ASP B CA 1
ATOM 1803 C C . ASP B 1 58 ? -11.797 -24.031 2.27 1 97.69 58 ASP B C 1
ATOM 1805 O O . ASP B 1 58 ? -12.68 -24.875 2.102 1 97.69 58 ASP B O 1
ATOM 1809 N N . ASN B 1 59 ? -11.359 -23.312 1.317 1 98.12 59 ASN B N 1
ATOM 1810 C CA . ASN B 1 59 ? -11.641 -23.547 -0.095 1 98.12 59 ASN B CA 1
ATOM 1811 C C . ASN B 1 59 ? -10.375 -23.844 -0.879 1 98.12 59 ASN B C 1
ATOM 1813 O O . ASN B 1 59 ? -9.273 -23.469 -0.469 1 98.12 59 ASN B O 1
ATOM 1817 N N . PRO B 1 60 ? -10.5 -24.609 -1.914 1 97.56 60 PRO B N 1
ATOM 1818 C CA . PRO B 1 60 ? -9.305 -24.891 -2.723 1 97.56 60 PRO B CA 1
ATOM 1819 C C . PRO B 1 60 ? -8.766 -23.641 -3.424 1 97.56 60 PRO B C 1
ATOM 1821 O O . PRO B 1 60 ? -9.539 -22.75 -3.791 1 97.56 60 PRO B O 1
ATOM 1824 N N . PHE B 1 61 ? -7.512 -23.609 -3.574 1 98.5 61 PHE B N 1
ATOM 1825 C CA . PHE B 1 61 ? -6.906 -22.562 -4.383 1 98.5 61 PHE B CA 1
ATOM 1826 C C . PHE B 1 61 ? -7.527 -22.516 -5.773 1 98.5 61 PHE B C 1
ATOM 1828 O O . PHE B 1 61 ? -7.969 -23.547 -6.293 1 98.5 61 PHE B O 1
ATOM 1835 N N . ARG B 1 62 ? -7.492 -21.344 -6.363 1 98.5 62 ARG B N 1
ATOM 1836 C CA . ARG B 1 62 ? -7.965 -21.188 -7.738 1 98.5 62 ARG B CA 1
ATOM 1837 C C . ARG B 1 62 ? -6.805 -21.219 -8.727 1 98.5 62 ARG B C 1
ATOM 1839 O O . ARG B 1 62 ? -7 -21.047 -9.93 1 98.5 62 ARG B O 1
ATOM 1846 N N . ILE B 1 63 ? -5.602 -21.375 -8.211 1 98.75 63 ILE B N 1
ATOM 1847 C CA . ILE B 1 63 ? -4.395 -21.438 -9.031 1 98.75 63 ILE B CA 1
ATOM 1848 C C . ILE B 1 63 ? -3.584 -22.672 -8.672 1 98.75 63 ILE B C 1
ATOM 1850 O O . ILE B 1 63 ? -3.863 -23.344 -7.668 1 98.75 63 ILE B O 1
ATOM 1854 N N . ASP B 1 64 ? -2.586 -22.969 -9.523 1 98.56 64 ASP B N 1
ATOM 1855 C CA . ASP B 1 64 ? -1.686 -24.078 -9.242 1 98.56 64 ASP B CA 1
ATOM 1856 C C . ASP B 1 64 ? -0.942 -23.875 -7.926 1 98.56 64 ASP B C 1
ATOM 1858 O O . ASP B 1 64 ? -0.486 -22.766 -7.633 1 98.56 64 ASP B O 1
ATOM 1862 N N . LYS B 1 65 ? -0.737 -24.969 -7.133 1 98.31 65 LYS B N 1
ATOM 1863 C CA . LYS B 1 65 ? -0.054 -24.938 -5.844 1 98.31 65 LYS B CA 1
ATOM 1864 C C . LYS B 1 65 ? 1.39 -24.469 -6 1 98.31 65 LYS B C 1
ATOM 1866 O O . LYS B 1 65 ? 1.997 -23.984 -5.043 1 98.31 65 LYS B O 1
ATOM 1871 N N . TYR B 1 66 ? 1.907 -24.625 -7.164 1 98.19 66 TYR B N 1
ATOM 1872 C CA . TYR B 1 66 ? 3.252 -24.141 -7.469 1 98.19 66 TYR B CA 1
ATOM 1873 C C . TYR B 1 66 ? 3.426 -22.688 -7.055 1 98.19 66 TYR B C 1
ATOM 1875 O O . TYR B 1 66 ? 4.438 -22.328 -6.445 1 98.19 66 TYR B O 1
ATOM 1883 N N . TRP B 1 67 ? 2.479 -21.859 -7.344 1 98.56 67 TRP B N 1
ATOM 1884 C CA . TRP B 1 67 ? 2.564 -20.422 -7.086 1 98.56 67 TRP B CA 1
ATOM 1885 C C . TRP B 1 67 ? 2.572 -20.141 -5.59 1 98.56 67 TRP B C 1
ATOM 1887 O O . TRP B 1 67 ? 3.254 -19.219 -5.129 1 98.56 67 TRP B O 1
ATOM 1897 N N . ILE B 1 68 ? 1.807 -20.938 -4.828 1 98.62 68 ILE B N 1
ATOM 1898 C CA . ILE B 1 68 ? 1.774 -20.766 -3.379 1 98.62 68 ILE B CA 1
ATOM 1899 C C . ILE B 1 68 ? 3.115 -21.188 -2.783 1 98.62 68 ILE B C 1
ATOM 1901 O O . ILE B 1 68 ? 3.748 -20.422 -2.057 1 98.62 68 ILE B O 1
ATOM 1905 N N . GLU B 1 69 ? 3.59 -22.344 -3.152 1 98.19 69 GLU B N 1
ATOM 1906 C CA . GLU B 1 69 ? 4.797 -22.906 -2.564 1 98.19 69 GLU B CA 1
ATOM 1907 C C . GLU B 1 69 ? 6.031 -22.094 -2.938 1 98.19 69 GLU B C 1
ATOM 1909 O O . GLU B 1 69 ? 6.973 -21.984 -2.148 1 98.19 69 GLU B O 1
ATOM 1914 N N . THR B 1 70 ? 6 -21.422 -4.039 1 98.19 70 THR B N 1
ATOM 1915 C CA . THR B 1 70 ? 7.176 -20.75 -4.566 1 98.19 70 THR B CA 1
ATOM 1916 C C . THR B 1 70 ? 7.215 -19.297 -4.09 1 98.19 70 THR B C 1
ATOM 1918 O O . THR B 1 70 ? 8.297 -18.719 -3.918 1 98.19 70 THR B O 1
ATOM 1921 N N . TYR B 1 71 ? 6.035 -18.688 -3.785 1 98.5 71 TYR B N 1
ATOM 1922 C CA . TYR B 1 71 ? 6.051 -17.234 -3.613 1 98.5 71 TYR B CA 1
ATOM 1923 C C . TYR B 1 71 ? 5.336 -16.828 -2.328 1 98.5 71 TYR B C 1
ATOM 1925 O O . TYR B 1 71 ? 5.086 -15.641 -2.094 1 98.5 71 TYR B O 1
ATOM 1933 N N . LYS B 1 72 ? 4.914 -17.797 -1.495 1 98.5 72 LYS B N 1
ATOM 1934 C CA . LYS B 1 72 ? 4.336 -17.438 -0.203 1 98.5 72 LYS B CA 1
ATOM 1935 C C . LYS B 1 72 ? 5.383 -16.812 0.716 1 98.5 72 LYS B C 1
ATOM 1937 O O . LYS B 1 72 ? 6.578 -16.844 0.414 1 98.5 72 LYS B O 1
ATOM 1942 N N . LYS B 1 73 ? 4.926 -16.219 1.816 1 96.88 73 LYS B N 1
ATOM 1943 C CA . LYS B 1 73 ? 5.824 -15.625 2.801 1 96.88 73 LYS B CA 1
ATOM 1944 C C . LYS B 1 73 ? 6.879 -16.625 3.258 1 96.88 73 LYS B C 1
ATOM 1946 O O . LYS B 1 73 ? 6.57 -17.797 3.51 1 96.88 73 LYS B O 1
ATOM 1951 N N . GLY B 1 74 ? 8.117 -16.188 3.305 1 96.5 74 GLY B N 1
ATOM 1952 C CA . GLY B 1 74 ? 9.188 -17.031 3.799 1 96.5 74 GLY B CA 1
ATOM 1953 C C . GLY B 1 74 ? 10.016 -17.656 2.691 1 96.5 74 GLY B C 1
ATOM 1954 O O . GLY B 1 74 ? 11.047 -18.281 2.953 1 96.5 74 GLY B O 1
ATOM 1955 N N . THR B 1 75 ? 9.602 -17.547 1.458 1 98.12 75 THR B N 1
ATOM 1956 C CA . THR B 1 75 ? 10.344 -18.109 0.334 1 98.12 75 THR B CA 1
ATOM 1957 C C . THR B 1 75 ? 11.359 -17.109 -0.197 1 98.12 75 THR B C 1
ATOM 1959 O O . THR B 1 75 ? 11.273 -15.914 0.11 1 98.12 75 THR B O 1
ATOM 1962 N N . LEU B 1 76 ? 12.328 -17.594 -0.97 1 97.06 76 LEU B N 1
ATOM 1963 C CA . LEU B 1 76 ? 13.328 -16.781 -1.658 1 97.06 76 LEU B CA 1
ATOM 1964 C C . LEU B 1 76 ? 12.977 -16.625 -3.135 1 97.06 76 LEU B C 1
ATOM 1966 O O . LEU B 1 76 ? 12.32 -17.484 -3.717 1 97.06 76 LEU B O 1
ATOM 1970 N N . PRO B 1 77 ? 13.398 -15.492 -3.727 1 97.38 77 PRO B N 1
ATOM 1971 C CA . PRO B 1 77 ? 13.094 -15.305 -5.148 1 97.38 77 PRO B CA 1
ATOM 1972 C C . PRO B 1 77 ? 13.688 -16.391 -6.031 1 97.38 77 PRO B C 1
ATOM 1974 O O . PRO B 1 77 ? 14.805 -16.859 -5.785 1 97.38 77 PRO B O 1
ATOM 1977 N N . ASN B 1 78 ? 12.891 -16.812 -6.965 1 92.69 78 ASN B N 1
ATOM 1978 C CA . ASN B 1 78 ? 13.406 -17.625 -8.062 1 92.69 78 ASN B CA 1
ATOM 1979 C C . ASN B 1 78 ? 14.219 -16.781 -9.047 1 92.69 78 ASN B C 1
ATOM 1981 O O . ASN B 1 78 ? 13.68 -15.883 -9.688 1 92.69 78 ASN B O 1
ATOM 1985 N N . LEU B 1 79 ? 15.484 -17.094 -9.266 1 92.19 79 LEU B N 1
ATOM 1986 C CA . LEU B 1 79 ? 16.359 -16.25 -10.062 1 92.19 79 LEU B CA 1
ATOM 1987 C C . LEU B 1 79 ? 16.391 -16.703 -11.516 1 92.19 79 LEU B C 1
ATOM 1989 O O . LEU B 1 79 ? 17 -16.047 -12.367 1 92.19 79 LEU B O 1
ATOM 1993 N N . ASN B 1 80 ? 15.711 -17.75 -11.773 1 94.56 80 ASN B N 1
ATOM 1994 C CA . ASN B 1 80 ? 15.656 -18.281 -13.133 1 94.56 80 ASN B CA 1
ATOM 1995 C C . ASN B 1 80 ? 14.219 -18.484 -13.602 1 94.56 80 ASN B C 1
ATOM 1997 O O . ASN B 1 80 ? 13.82 -19.609 -13.922 1 94.56 80 ASN B O 1
ATOM 2001 N N . VAL B 1 81 ? 13.508 -17.422 -13.75 1 98 81 VAL B N 1
ATOM 2002 C CA . VAL B 1 81 ? 12.109 -17.453 -14.164 1 98 81 VAL B CA 1
ATOM 2003 C C . VAL B 1 81 ? 12.023 -17.391 -15.688 1 98 81 VAL B C 1
ATOM 2005 O O . VAL B 1 81 ? 12.562 -16.484 -16.312 1 98 81 VAL B O 1
ATOM 2008 N N . LYS B 1 82 ? 11.422 -18.375 -16.281 1 97.75 82 LYS B N 1
ATOM 2009 C CA . LYS B 1 82 ? 11.242 -18.375 -17.734 1 97.75 82 LYS B CA 1
ATOM 2010 C C . LYS B 1 82 ? 10.211 -17.344 -18.172 1 97.75 82 LYS B C 1
ATOM 2012 O O . LYS B 1 82 ? 9.312 -17 -17.391 1 97.75 82 LYS B O 1
ATOM 2017 N N . GLN B 1 83 ? 10.32 -16.906 -19.406 1 97.06 83 GLN B N 1
ATOM 2018 C CA . GLN B 1 83 ? 9.383 -15.938 -19.984 1 97.06 83 GLN B CA 1
ATOM 2019 C C . GLN B 1 83 ? 7.953 -16.453 -19.922 1 97.06 83 GLN B C 1
ATOM 2021 O O . GLN B 1 83 ? 7.012 -15.695 -19.703 1 97.06 83 GLN B O 1
ATOM 2026 N N . SER B 1 84 ? 7.812 -17.703 -20.141 1 97.81 84 SER B N 1
ATOM 2027 C CA . SER B 1 84 ? 6.48 -18.297 -20.109 1 97.81 84 SER B CA 1
ATOM 2028 C C . SER B 1 84 ? 5.832 -18.156 -18.734 1 97.81 84 SER B C 1
ATOM 2030 O O . SER B 1 84 ? 4.617 -18 -18.641 1 97.81 84 SER B O 1
ATOM 2032 N N . GLU B 1 85 ? 6.598 -18.266 -17.672 1 98.12 85 GLU B N 1
ATOM 2033 C CA . GLU B 1 85 ? 6.059 -18.078 -16.312 1 98.12 85 GLU B CA 1
ATOM 2034 C C . GLU B 1 85 ? 5.617 -16.641 -16.094 1 98.12 85 GLU B C 1
ATOM 2036 O O . GLU B 1 85 ? 4.621 -16.391 -15.414 1 98.12 85 GLU B O 1
ATOM 2041 N N . ILE B 1 86 ? 6.375 -15.68 -16.672 1 98.44 86 ILE B N 1
ATOM 2042 C CA . ILE B 1 86 ? 5.992 -14.273 -16.562 1 98.44 86 ILE B CA 1
ATOM 2043 C C . ILE B 1 86 ? 4.641 -14.062 -17.234 1 98.44 86 ILE B C 1
ATOM 2045 O O . ILE B 1 86 ? 3.777 -13.359 -16.703 1 98.44 86 ILE B O 1
ATOM 2049 N N . GLU B 1 87 ? 4.445 -14.703 -18.375 1 98.31 87 GLU B N 1
ATOM 2050 C CA . GLU B 1 87 ? 3.17 -14.625 -19.078 1 98.31 87 GLU B CA 1
ATOM 2051 C C . GLU B 1 87 ? 2.041 -15.234 -18.25 1 98.31 87 GLU B C 1
ATOM 2053 O O . GLU B 1 87 ? 0.927 -14.703 -18.234 1 98.31 87 GLU B O 1
ATOM 2058 N N . ASP B 1 88 ? 2.318 -16.359 -17.609 1 98.75 88 ASP B N 1
ATOM 2059 C CA . ASP B 1 88 ? 1.332 -16.969 -16.734 1 98.75 88 ASP B CA 1
ATOM 2060 C C . ASP B 1 88 ? 0.942 -16 -15.602 1 98.75 88 ASP B C 1
ATOM 2062 O O . ASP B 1 88 ? -0.235 -15.891 -15.258 1 98.75 88 ASP B O 1
ATOM 2066 N N . LEU B 1 89 ? 1.949 -15.352 -15.047 1 98.88 89 LEU B N 1
ATOM 2067 C CA . LEU B 1 89 ? 1.679 -14.414 -13.961 1 98.88 89 LEU B CA 1
ATOM 2068 C C . LEU B 1 89 ? 0.831 -13.25 -14.453 1 98.88 89 LEU B C 1
ATOM 2070 O O . LEU B 1 89 ? -0.04 -12.758 -13.727 1 98.88 89 LEU B O 1
ATOM 2074 N N . GLU B 1 90 ? 1.094 -12.742 -15.695 1 98.81 90 GLU B N 1
ATOM 2075 C CA . GLU B 1 90 ? 0.259 -11.695 -16.281 1 98.81 90 GLU B CA 1
ATOM 2076 C C . GLU B 1 90 ? -1.211 -12.109 -16.297 1 98.81 90 GLU B C 1
ATOM 2078 O O . GLU B 1 90 ? -2.082 -11.328 -15.898 1 98.81 90 GLU B O 1
ATOM 2083 N N . PHE B 1 91 ? -1.394 -13.312 -16.734 1 98.81 91 PHE B N 1
ATOM 2084 C CA . PHE B 1 91 ? -2.746 -13.852 -16.781 1 98.81 91 PHE B CA 1
ATOM 2085 C C . PHE B 1 91 ? -3.342 -13.969 -15.391 1 98.81 91 PHE B C 1
ATOM 2087 O O . PHE B 1 91 ? -4.488 -13.578 -15.156 1 98.81 91 PHE B O 1
ATOM 2094 N N . LEU B 1 92 ? -2.602 -14.477 -14.414 1 98.88 92 LEU B N 1
ATOM 2095 C CA . LEU B 1 92 ? -3.09 -14.727 -13.062 1 98.88 92 LEU B CA 1
ATOM 2096 C C . LEU B 1 92 ? -3.455 -13.422 -12.359 1 98.88 92 LEU B C 1
ATOM 2098 O O . LEU B 1 92 ? -4.402 -13.375 -11.57 1 98.88 92 LEU B O 1
ATOM 2102 N N . LEU B 1 93 ? -2.697 -12.305 -12.617 1 98.88 93 LEU B N 1
ATOM 2103 C CA . LEU B 1 93 ? -2.971 -11.016 -12 1 98.88 93 LEU B CA 1
ATOM 2104 C C . LEU B 1 93 ? -4.391 -10.547 -12.32 1 98.88 93 LEU B C 1
ATOM 2106 O O . LEU B 1 93 ? -5.078 -10.008 -11.453 1 98.88 93 LEU B O 1
ATOM 2110 N N . THR B 1 94 ? -4.844 -10.82 -13.508 1 98.5 94 THR B N 1
ATOM 2111 C CA . THR B 1 94 ? -6.168 -10.375 -13.922 1 98.5 94 THR B CA 1
ATOM 2112 C C . THR B 1 94 ? -7.219 -11.43 -13.594 1 98.5 94 THR B C 1
ATOM 2114 O O . THR B 1 94 ? -8.289 -11.109 -13.07 1 98.5 94 THR B O 1
ATOM 2117 N N . GLU B 1 95 ? -6.953 -12.68 -13.836 1 98.69 95 GLU B N 1
ATOM 2118 C CA . GLU B 1 95 ? -7.949 -13.75 -13.758 1 98.69 95 GLU B CA 1
ATOM 2119 C C . GLU B 1 95 ? -8.352 -14.016 -12.312 1 98.69 95 GLU B C 1
ATOM 2121 O O . GLU B 1 95 ? -9.516 -14.305 -12.023 1 98.69 95 GLU B O 1
ATOM 2126 N N . THR B 1 96 ? -7.363 -13.992 -11.391 1 98.88 96 THR B N 1
ATOM 2127 C CA . THR B 1 96 ? -7.691 -14.281 -10 1 98.88 96 THR B CA 1
ATOM 2128 C C . THR B 1 96 ? -8.57 -13.18 -9.414 1 98.88 96 THR B C 1
ATOM 2130 O O . THR B 1 96 ? -9.383 -13.43 -8.523 1 98.88 96 THR B O 1
ATOM 2133 N N . SER B 1 97 ? -8.359 -11.914 -9.883 1 98.62 97 SER B N 1
ATOM 2134 C CA . SER B 1 97 ? -9.234 -10.828 -9.445 1 98.62 97 SER B CA 1
ATOM 2135 C C . SER B 1 97 ? -10.664 -11.047 -9.914 1 98.62 97 SER B C 1
ATOM 2137 O O . SER B 1 97 ? -11.609 -10.859 -9.148 1 98.62 97 SER B O 1
ATOM 2139 N N . LYS B 1 98 ? -10.867 -11.469 -11.18 1 98.56 98 LYS B N 1
ATOM 2140 C CA . LYS B 1 98 ? -12.188 -11.758 -11.734 1 98.56 98 LYS B CA 1
ATOM 2141 C C . LYS B 1 98 ? -12.852 -12.906 -10.984 1 98.56 98 LYS B C 1
ATOM 2143 O O . LYS B 1 98 ? -14.031 -12.82 -10.641 1 98.56 98 LYS B O 1
ATOM 2148 N N . ILE B 1 99 ? -12.109 -13.953 -10.758 1 98.75 99 ILE B N 1
ATOM 2149 C CA . ILE B 1 99 ? -12.633 -15.148 -10.109 1 98.75 99 ILE B CA 1
ATOM 2150 C C . ILE B 1 99 ? -13.062 -14.82 -8.68 1 98.75 99 ILE B C 1
ATOM 2152 O O . ILE B 1 99 ? -14.094 -15.312 -8.211 1 98.75 99 ILE B O 1
ATOM 2156 N N . LEU B 1 100 ? -12.273 -14 -7.973 1 98.75 100 LEU B N 1
ATOM 2157 C CA . LEU B 1 100 ? -12.609 -13.609 -6.609 1 98.75 100 LEU B CA 1
ATOM 2158 C C . LEU B 1 100 ? -13.992 -12.961 -6.551 1 98.75 100 LEU B C 1
ATOM 2160 O O . LEU B 1 100 ? -14.812 -13.312 -5.699 1 98.75 100 LEU B O 1
ATOM 2164 N N . MET B 1 101 ? -14.195 -11.977 -7.438 1 98.31 101 MET B N 1
ATOM 2165 C CA . MET B 1 101 ? -15.477 -11.273 -7.457 1 98.31 101 MET B CA 1
ATOM 2166 C C . MET B 1 101 ? -16.625 -12.25 -7.727 1 98.31 101 MET B C 1
ATOM 2168 O O . MET B 1 101 ? -17.656 -12.188 -7.062 1 98.31 101 MET B O 1
ATOM 2172 N N . LYS B 1 102 ? -16.469 -13.148 -8.695 1 98.31 102 LYS B N 1
ATOM 2173 C CA . LYS B 1 102 ? -17.484 -14.133 -9.039 1 98.31 102 LYS B CA 1
ATOM 2174 C C . LYS B 1 102 ? -17.766 -15.062 -7.859 1 98.31 102 LYS B C 1
ATOM 2176 O O . LYS B 1 102 ? -18.922 -15.344 -7.543 1 98.31 102 LYS B O 1
ATOM 2181 N N . ASP B 1 103 ? -16.672 -15.562 -7.266 1 98.62 103 ASP B N 1
ATOM 2182 C CA . ASP B 1 103 ? -16.828 -16.469 -6.129 1 98.62 103 ASP B CA 1
ATOM 2183 C C . ASP B 1 103 ? -17.531 -15.781 -4.969 1 98.62 103 ASP B C 1
ATOM 2185 O O . ASP B 1 103 ? -18.375 -16.391 -4.297 1 98.62 103 ASP B O 1
ATOM 2189 N N . TYR B 1 104 ? -17.203 -14.562 -4.719 1 98.38 104 TYR B N 1
ATOM 2190 C CA . TYR B 1 104 ? -17.859 -13.812 -3.652 1 98.38 104 TYR B CA 1
ATOM 2191 C C . TYR B 1 104 ? -19.344 -13.656 -3.939 1 98.38 104 TYR B C 1
ATOM 2193 O O . TYR B 1 104 ? -20.188 -13.867 -3.057 1 98.38 104 TYR B O 1
ATOM 2201 N N . ASP B 1 105 ? -19.688 -13.289 -5.164 1 97.19 105 ASP B N 1
ATOM 2202 C CA . ASP B 1 105 ? -21.062 -13.07 -5.57 1 97.19 105 ASP B CA 1
ATOM 2203 C C . ASP B 1 105 ? -21.875 -14.359 -5.492 1 97.19 105 ASP B C 1
ATOM 2205 O O . ASP B 1 105 ? -23.094 -14.328 -5.281 1 97.19 105 ASP B O 1
ATOM 2209 N N . ASN B 1 106 ? -21.156 -15.484 -5.59 1 97.12 106 ASN B N 1
ATOM 2210 C CA . ASN B 1 106 ? -21.812 -16.781 -5.555 1 97.12 106 ASN B CA 1
ATOM 2211 C C . ASN B 1 106 ? -21.828 -17.359 -4.141 1 97.12 106 ASN B C 1
ATOM 2213 O O . ASN B 1 106 ? -22.078 -18.562 -3.955 1 97.12 106 ASN B O 1
ATOM 2217 N N . ASP B 1 107 ? -21.406 -16.641 -3.188 1 95.5 107 ASP B N 1
ATOM 2218 C CA . ASP B 1 107 ? -21.422 -17.031 -1.782 1 95.5 107 ASP B CA 1
ATOM 2219 C C . ASP B 1 107 ? -20.547 -18.25 -1.546 1 95.5 107 ASP B C 1
ATOM 2221 O O . ASP B 1 107 ? -20.938 -19.188 -0.848 1 95.5 107 ASP B O 1
ATOM 2225 N N . PHE B 1 108 ? -19.422 -18.109 -2.215 1 94.88 108 PHE B N 1
ATOM 2226 C CA . PHE B 1 108 ? -18.469 -19.219 -2.166 1 94.88 108 PHE B CA 1
ATOM 2227 C C . PHE B 1 108 ? -17.844 -19.328 -0.782 1 94.88 108 PHE B C 1
ATOM 2229 O O . PHE B 1 108 ? -17.375 -20.391 -0.386 1 94.88 108 PHE B O 1
ATOM 2236 N N . PHE B 1 109 ? -17.812 -18.266 -0.104 1 97 109 PHE B N 1
ATOM 2237 C CA . PHE B 1 109 ? -17.109 -18.188 1.167 1 97 109 PHE B CA 1
ATOM 2238 C C . PHE B 1 109 ? -18.078 -18.25 2.338 1 97 109 PHE B C 1
ATOM 2240 O O . PHE B 1 109 ? -18.75 -17.266 2.646 1 97 109 PHE B O 1
ATOM 2247 N N . SER B 1 110 ? -18.234 -19.375 2.963 1 92.12 110 SER B N 1
ATOM 2248 C CA . SER B 1 110 ? -19.234 -19.578 4.004 1 92.12 110 SER B CA 1
ATOM 2249 C C . SER B 1 110 ? -18.625 -19.453 5.395 1 92.12 110 SER B C 1
ATOM 2251 O O . SER B 1 110 ? -19.312 -19.141 6.363 1 92.12 110 SER B O 1
ATOM 2253 N N . ASP B 1 111 ? -17.406 -19.797 5.523 1 95.56 111 ASP B N 1
ATOM 2254 C CA . ASP B 1 111 ? -16.672 -19.719 6.781 1 95.56 111 ASP B CA 1
ATOM 2255 C C . ASP B 1 111 ? -15.289 -19.109 6.578 1 95.56 111 ASP B C 1
ATOM 2257 O O . ASP B 1 111 ? -14.844 -18.938 5.441 1 95.56 111 ASP B O 1
ATOM 2261 N N . TYR B 1 112 ? -14.711 -18.703 7.68 1 98.5 112 TYR B N 1
ATOM 2262 C CA . TYR B 1 112 ? -13.383 -18.109 7.637 1 98.5 112 TYR B CA 1
ATOM 2263 C C . TYR B 1 112 ? -12.625 -18.375 8.93 1 98.5 112 TYR B C 1
ATOM 2265 O O . TYR B 1 112 ? -13.141 -18.156 10.023 1 98.5 112 TYR B O 1
ATOM 2273 N N . THR B 1 113 ? -11.469 -18.875 8.805 1 98.69 113 THR B N 1
ATOM 2274 C CA . THR B 1 113 ? -10.617 -19.078 9.969 1 98.69 113 THR B CA 1
ATOM 2275 C C . THR B 1 113 ? -9.891 -17.781 10.336 1 98.69 113 THR B C 1
ATOM 2277 O O . THR B 1 113 ? -9.109 -17.25 9.547 1 98.69 113 THR B O 1
ATOM 2280 N N . PRO B 1 114 ? -10.18 -17.25 11.523 1 98.62 114 PRO B N 1
ATOM 2281 C CA . PRO B 1 114 ? -9.539 -15.992 11.914 1 98.62 114 PRO B CA 1
ATOM 2282 C C . PRO B 1 114 ? -8.016 -16.062 11.852 1 98.62 114 PRO B C 1
ATOM 2284 O O . PRO B 1 114 ? -7.426 -17.109 12.133 1 98.62 114 PRO B O 1
ATOM 2287 N N . TYR B 1 115 ? -7.395 -14.961 11.492 1 98.62 115 TYR B N 1
ATOM 2288 C CA . TYR B 1 115 ? -5.953 -14.883 11.289 1 98.62 115 TYR B CA 1
ATOM 2289 C C . TYR B 1 115 ? -5.438 -13.477 11.57 1 98.62 115 TYR B C 1
ATOM 2291 O O . TYR B 1 115 ? -6.031 -12.484 11.133 1 98.62 115 TYR B O 1
ATOM 2299 N N . THR B 1 116 ? -4.363 -13.336 12.375 1 98.62 116 THR B N 1
ATOM 2300 C CA . THR B 1 116 ? -3.693 -12.062 12.586 1 98.62 116 THR B CA 1
ATOM 2301 C C . THR B 1 116 ? -2.492 -11.914 11.656 1 98.62 116 THR B C 1
ATOM 2303 O O . THR B 1 116 ? -1.574 -12.742 11.688 1 98.62 116 THR B O 1
ATOM 2306 N N . THR B 1 117 ? -2.461 -10.922 10.844 1 98.38 117 THR B N 1
ATOM 2307 C CA . THR B 1 117 ? -1.414 -10.734 9.852 1 98.38 117 THR B CA 1
ATOM 2308 C C . THR B 1 117 ? -0.165 -10.125 10.484 1 98.38 117 THR B C 1
ATOM 2310 O O . THR B 1 117 ? -0.237 -9.531 11.562 1 98.38 117 THR B O 1
ATOM 2313 N N . SER B 1 118 ? 0.937 -10.219 9.812 1 97.25 118 SER B N 1
ATOM 2314 C CA . SER B 1 118 ? 2.162 -9.562 10.266 1 97.25 118 SER B CA 1
ATOM 2315 C C . SER B 1 118 ? 2.049 -8.047 10.156 1 97.25 118 SER B C 1
ATOM 2317 O O . SER B 1 118 ? 2.785 -7.316 10.82 1 97.25 118 SER B O 1
ATOM 2319 N N . PHE B 1 119 ? 1.121 -7.555 9.305 1 98.38 119 PHE B N 1
ATOM 2320 C CA . PHE B 1 119 ? 0.812 -6.133 9.18 1 98.38 119 PHE B CA 1
ATOM 2321 C C . PHE B 1 119 ? 0.18 -5.598 10.453 1 98.38 119 PHE B C 1
ATOM 2323 O O . PHE B 1 119 ? 0.263 -4.402 10.742 1 98.38 119 PHE B O 1
ATOM 2330 N N . GLY B 1 120 ? -0.461 -6.434 11.266 1 98.56 120 GLY B N 1
ATOM 2331 C CA . GLY B 1 120 ? -1.09 -6.078 12.531 1 98.56 120 GLY B CA 1
ATOM 2332 C C . GLY B 1 120 ? -2.605 -6.09 12.461 1 98.56 120 GLY B C 1
ATOM 2333 O O . GLY B 1 120 ? -3.275 -5.664 13.406 1 98.56 120 GLY B O 1
ATOM 2334 N N . MET B 1 121 ? -3.178 -6.582 11.352 1 98.75 121 MET B N 1
ATOM 2335 C CA . MET B 1 121 ? -4.625 -6.617 11.18 1 98.75 121 MET B CA 1
ATOM 2336 C C . MET B 1 121 ? -5.188 -7.98 11.57 1 98.75 121 MET B C 1
ATOM 2338 O O . MET B 1 121 ? -4.598 -9.016 11.25 1 98.75 121 MET B O 1
ATOM 2342 N N . ASP B 1 122 ? -6.285 -7.992 12.258 1 98.81 122 ASP B N 1
ATOM 2343 C CA . ASP B 1 122 ? -7.051 -9.203 12.539 1 98.81 122 ASP B CA 1
ATOM 2344 C C . ASP B 1 122 ? -8.109 -9.445 11.461 1 98.81 122 ASP B C 1
ATOM 2346 O O . ASP B 1 122 ? -8.984 -8.609 11.25 1 98.81 122 ASP B O 1
ATOM 2350 N N . LEU B 1 123 ? -7.984 -10.555 10.789 1 98.81 123 LEU B N 1
ATOM 2351 C CA . LEU B 1 123 ? -8.977 -10.977 9.805 1 98.81 123 LEU B CA 1
ATOM 2352 C C . LEU B 1 123 ? -9.953 -11.977 10.422 1 98.81 123 LEU B C 1
ATOM 2354 O O . LEU B 1 123 ? -9.547 -13.016 10.945 1 98.81 123 LEU B O 1
ATOM 2358 N N . LYS B 1 124 ? -11.25 -11.648 10.391 1 98.44 124 LYS B N 1
ATOM 2359 C CA . LYS B 1 124 ? -12.234 -12.523 11.023 1 98.44 124 LYS B CA 1
ATOM 2360 C C . LYS B 1 124 ? -13.281 -12.984 10.008 1 98.44 124 LYS B C 1
ATOM 2362 O O . LYS B 1 124 ? -14.148 -13.805 10.336 1 98.44 124 LYS B O 1
ATOM 2367 N N . SER B 1 125 ? -13.266 -12.445 8.867 1 98.38 125 SER B N 1
ATOM 2368 C CA . SER B 1 125 ? -14.227 -12.758 7.812 1 98.38 125 SER B CA 1
ATOM 2369 C C . SER B 1 125 ? -13.609 -12.578 6.43 1 98.38 125 SER B C 1
ATOM 2371 O O . SER B 1 125 ? -12.531 -11.992 6.297 1 98.38 125 SER B O 1
ATOM 2373 N N . ILE B 1 126 ? -14.281 -13.109 5.414 1 98.62 126 ILE B N 1
ATOM 2374 C CA . ILE B 1 126 ? -13.828 -12.945 4.035 1 98.62 126 ILE B CA 1
ATOM 2375 C C . ILE B 1 126 ? -13.82 -11.461 3.672 1 98.62 126 ILE B C 1
ATOM 2377 O O . ILE B 1 126 ? -12.961 -11.008 2.908 1 98.62 126 ILE B O 1
ATOM 2381 N N . GLN B 1 127 ? -14.727 -10.656 4.234 1 98.44 127 GLN B N 1
ATOM 2382 C CA . GLN B 1 127 ? -14.758 -9.227 3.967 1 98.44 127 GLN B CA 1
ATOM 2383 C C . GLN B 1 127 ? -13.516 -8.531 4.516 1 98.44 127 GLN B C 1
ATOM 2385 O O . GLN B 1 127 ? -12.883 -7.738 3.818 1 98.44 127 GLN B O 1
ATOM 2390 N N . ASP B 1 128 ? -13.141 -8.914 5.789 1 98.69 128 ASP B N 1
ATOM 2391 C CA . ASP B 1 128 ? -11.906 -8.383 6.359 1 98.69 128 ASP B CA 1
ATOM 2392 C C . ASP B 1 128 ? -10.703 -8.711 5.469 1 98.69 128 ASP B C 1
ATOM 2394 O O . ASP B 1 128 ? -9.852 -7.855 5.238 1 98.69 128 ASP B O 1
ATOM 2398 N N . ALA B 1 129 ? -10.688 -9.938 4.992 1 98.88 129 ALA B N 1
ATOM 2399 C CA . ALA B 1 129 ? -9.562 -10.43 4.203 1 98.88 129 ALA B CA 1
ATOM 2400 C C . ALA B 1 129 ? -9.453 -9.672 2.883 1 98.88 129 ALA B C 1
ATOM 2402 O O . ALA B 1 129 ? -8.344 -9.359 2.434 1 98.88 129 ALA B O 1
ATOM 2403 N N . ILE B 1 130 ? -10.594 -9.391 2.264 1 98.88 130 ILE B N 1
ATOM 2404 C CA . ILE B 1 130 ? -10.602 -8.68 0.992 1 98.88 130 ILE B CA 1
ATOM 2405 C C . ILE B 1 130 ? -10.117 -7.246 1.205 1 98.88 130 ILE B C 1
ATOM 2407 O O . ILE B 1 130 ? -9.305 -6.734 0.429 1 98.88 130 ILE B O 1
ATOM 2411 N N . ILE B 1 131 ? -10.547 -6.609 2.244 1 98.88 131 ILE B N 1
ATOM 2412 C CA . ILE B 1 131 ? -10.133 -5.254 2.578 1 98.88 131 ILE B CA 1
ATOM 2413 C C . ILE B 1 131 ? -8.625 -5.227 2.826 1 98.88 131 ILE B C 1
ATOM 2415 O O . ILE B 1 131 ? -7.902 -4.422 2.232 1 98.88 131 ILE B O 1
ATOM 2419 N N . PHE B 1 132 ? -8.164 -6.152 3.6 1 98.94 132 PHE B N 1
ATOM 2420 C CA . PHE B 1 132 ? -6.742 -6.18 3.939 1 98.94 132 PHE B CA 1
ATOM 2421 C C . PHE B 1 132 ? -5.898 -6.512 2.715 1 98.94 132 PHE B C 1
ATOM 2423 O O . PHE B 1 132 ? -4.816 -5.953 2.527 1 98.94 132 PHE B O 1
ATOM 2430 N N . ASN B 1 133 ? -6.32 -7.438 1.994 1 98.94 133 ASN B N 1
ATOM 2431 C CA . ASN B 1 133 ? -5.543 -7.863 0.835 1 98.94 133 ASN B CA 1
ATOM 2432 C C . AS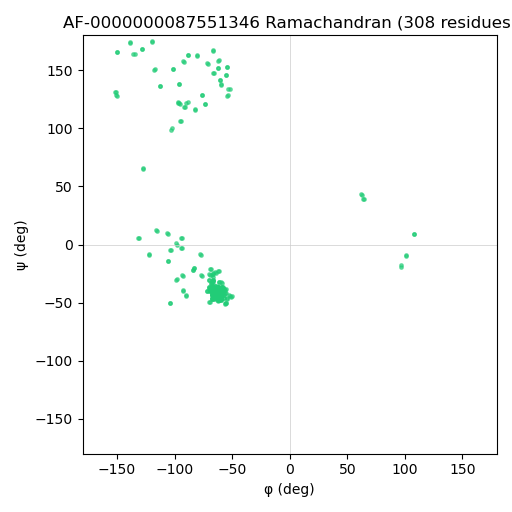N B 1 133 ? -5.25 -6.695 -0.102 1 98.94 133 ASN B C 1
ATOM 2434 O O . ASN B 1 133 ? -4.18 -6.637 -0.712 1 98.94 133 ASN B O 1
ATOM 2438 N N . ASN B 1 134 ? -6.258 -5.785 -0.271 1 98.94 134 ASN B N 1
ATOM 2439 C CA . ASN B 1 134 ? -6.023 -4.613 -1.106 1 98.94 134 ASN B CA 1
ATOM 2440 C C . ASN B 1 134 ? -4.895 -3.748 -0.553 1 98.94 134 ASN B C 1
ATOM 2442 O O . ASN B 1 134 ? -4.082 -3.217 -1.313 1 98.94 134 ASN B O 1
ATOM 2446 N N . MET B 1 135 ? -4.793 -3.607 0.76 1 98.94 135 MET B N 1
ATOM 2447 C CA . MET B 1 135 ? -3.699 -2.879 1.397 1 98.94 135 MET B CA 1
ATOM 2448 C C . MET B 1 135 ? -2.373 -3.609 1.206 1 98.94 135 MET B C 1
ATOM 2450 O O . MET B 1 135 ? -1.361 -2.99 0.875 1 98.94 135 MET B O 1
ATOM 2454 N N . HIS B 1 136 ? -2.43 -4.926 1.39 1 99 136 HIS B N 1
ATOM 2455 C CA . HIS B 1 136 ? -1.235 -5.746 1.229 1 99 136 HIS B CA 1
ATOM 2456 C C . HIS B 1 136 ? -0.666 -5.621 -0.179 1 99 136 HIS B C 1
ATOM 2458 O O . HIS B 1 136 ? 0.542 -5.441 -0.351 1 99 136 HIS B O 1
ATOM 2464 N N . GLU B 1 137 ? -1.536 -5.719 -1.168 1 98.94 137 GLU B N 1
ATOM 2465 C CA . GLU B 1 137 ? -1.061 -5.633 -2.545 1 98.94 137 GLU B CA 1
ATOM 2466 C C . GLU B 1 137 ? -0.568 -4.227 -2.869 1 98.94 137 GLU B C 1
ATOM 2468 O O . GLU B 1 137 ? 0.38 -4.055 -3.639 1 98.94 137 GLU B O 1
ATOM 2473 N N . SER B 1 138 ? -1.201 -3.178 -2.273 1 98.94 138 SER B N 1
ATOM 2474 C CA . SER B 1 138 ? -0.723 -1.809 -2.436 1 98.94 138 SER B CA 1
ATOM 2475 C C . SER B 1 138 ? 0.654 -1.625 -1.808 1 98.94 138 SER B C 1
ATOM 2477 O O . SER B 1 138 ? 1.509 -0.931 -2.363 1 98.94 138 SER B O 1
ATOM 2479 N N . LEU B 1 139 ? 0.851 -2.234 -0.651 1 98.94 139 LEU B N 1
ATOM 2480 C CA . LEU B 1 139 ? 2.166 -2.229 -0.02 1 98.94 139 LEU B CA 1
ATOM 2481 C C . LEU B 1 139 ? 3.227 -2.779 -0.966 1 98.94 139 LEU B C 1
ATOM 2483 O O . LEU B 1 139 ? 4.262 -2.145 -1.185 1 98.94 139 LEU B O 1
ATOM 2487 N N . HIS B 1 140 ? 2.949 -3.939 -1.546 1 98.94 140 HIS B N 1
ATOM 2488 C CA . HIS B 1 140 ? 3.928 -4.566 -2.426 1 98.94 140 HIS B CA 1
ATOM 2489 C C . HIS B 1 140 ? 4.074 -3.795 -3.73 1 98.94 140 HIS B C 1
ATOM 2491 O O . HIS B 1 140 ? 5.156 -3.75 -4.316 1 98.94 140 HIS B O 1
ATOM 2497 N N . TYR B 1 141 ? 2.975 -3.156 -4.168 1 98.94 141 TYR B N 1
ATOM 2498 C CA . TYR B 1 141 ? 3.072 -2.258 -5.316 1 98.94 141 TYR B CA 1
ATOM 2499 C C . TYR B 1 141 ? 4.062 -1.133 -5.043 1 98.94 141 TYR B C 1
ATOM 2501 O O . TYR B 1 141 ? 4.938 -0.854 -5.867 1 98.94 141 TYR B O 1
ATOM 2509 N N . GLY B 1 142 ? 3.969 -0.477 -3.879 1 98.94 142 GLY B N 1
ATOM 2510 C CA . GLY B 1 142 ? 4.938 0.54 -3.496 1 98.94 142 GLY B CA 1
ATOM 2511 C C . GLY B 1 142 ? 6.359 0.016 -3.428 1 98.94 142 GLY B C 1
ATOM 2512 O O . GLY B 1 142 ? 7.293 0.683 -3.879 1 98.94 142 GLY B O 1
ATOM 2513 N N . TYR B 1 143 ? 6.465 -1.183 -2.891 1 98.94 143 TYR B N 1
ATOM 2514 C CA . TYR B 1 143 ? 7.777 -1.804 -2.752 1 98.94 143 TYR B CA 1
ATOM 2515 C C . TYR B 1 143 ? 8.414 -2.051 -4.117 1 98.94 143 TYR B C 1
ATOM 2517 O O . TYR B 1 143 ? 9.594 -1.772 -4.316 1 98.94 143 TYR B O 1
ATOM 2525 N N . VAL B 1 144 ? 7.617 -2.48 -5.043 1 98.94 144 VAL B N 1
ATOM 2526 C CA . VAL B 1 144 ? 8.062 -2.766 -6.402 1 98.94 144 VAL B CA 1
ATOM 2527 C C . VAL B 1 144 ? 8.484 -1.469 -7.094 1 98.94 144 VAL B C 1
ATOM 2529 O O . VAL B 1 144 ? 9.516 -1.423 -7.766 1 98.94 144 VAL B O 1
ATOM 2532 N N . MET B 1 145 ? 7.703 -0.42 -6.918 1 98.88 145 MET B N 1
ATOM 2533 C CA . MET B 1 145 ? 8.055 0.878 -7.484 1 98.88 145 MET B CA 1
ATOM 2534 C C . MET B 1 145 ? 9.398 1.362 -6.945 1 98.88 145 MET B C 1
ATOM 2536 O O . MET B 1 145 ? 10.211 1.907 -7.691 1 98.88 145 MET B O 1
ATOM 2540 N N . ALA B 1 146 ? 9.617 1.15 -5.684 1 98.88 146 ALA B N 1
ATOM 2541 C CA . ALA B 1 146 ? 10.867 1.562 -5.051 1 98.88 146 ALA B CA 1
ATOM 2542 C C . ALA B 1 146 ? 12.047 0.734 -5.566 1 98.88 146 ALA B C 1
ATOM 2544 O O . ALA B 1 146 ? 13.141 1.26 -5.766 1 98.88 146 ALA B O 1
ATOM 2545 N N . GLN B 1 147 ? 11.836 -0.562 -5.762 1 98.88 147 GLN B N 1
ATOM 2546 C CA . GLN B 1 147 ? 12.891 -1.407 -6.312 1 98.88 147 GLN B CA 1
ATOM 2547 C C . GLN B 1 147 ? 13.312 -0.923 -7.699 1 98.88 147 GLN B C 1
ATOM 2549 O O . GLN B 1 147 ? 14.492 -0.985 -8.047 1 98.88 147 GLN B O 1
ATOM 2554 N N . LYS B 1 148 ? 12.328 -0.471 -8.461 1 98.56 148 LYS B N 1
ATOM 2555 C CA . LYS B 1 148 ? 12.641 0.092 -9.773 1 98.56 148 LYS B CA 1
ATOM 2556 C C . LYS B 1 148 ? 13.594 1.274 -9.648 1 98.56 148 LYS B C 1
ATOM 2558 O O . LYS B 1 148 ? 14.531 1.406 -10.438 1 98.56 148 LYS B O 1
ATOM 2563 N N . ARG B 1 149 ? 13.367 2.115 -8.648 1 98.5 149 ARG B N 1
ATOM 2564 C CA . ARG B 1 149 ? 14.242 3.26 -8.398 1 98.5 149 ARG B CA 1
ATOM 2565 C C . ARG B 1 149 ? 15.633 2.805 -7.969 1 98.5 149 ARG B C 1
ATOM 2567 O O . ARG B 1 149 ? 16.641 3.385 -8.391 1 98.5 149 ARG B O 1
ATOM 2574 N N . ALA B 1 150 ? 15.633 1.794 -7.109 1 98.56 150 ALA B N 1
ATOM 2575 C CA . ALA B 1 150 ? 16.922 1.282 -6.629 1 98.56 150 ALA B CA 1
ATOM 2576 C C . ALA B 1 150 ? 17.766 0.757 -7.781 1 98.56 150 ALA B C 1
ATOM 2578 O O . ALA B 1 150 ? 18.969 0.986 -7.824 1 98.56 150 ALA B O 1
ATOM 2579 N N . ILE B 1 151 ? 17.141 0.064 -8.688 1 98.31 151 ILE B N 1
ATOM 2580 C CA . ILE B 1 151 ? 17.828 -0.479 -9.852 1 98.31 151 ILE B CA 1
ATOM 2581 C C . ILE B 1 151 ? 18.391 0.662 -10.695 1 98.31 151 ILE B C 1
ATOM 2583 O O . ILE B 1 151 ? 19.531 0.594 -11.164 1 98.31 151 ILE B O 1
ATOM 2587 N N . LEU B 1 152 ? 17.594 1.698 -10.898 1 97 152 LEU B N 1
ATOM 2588 C CA . LEU B 1 152 ? 18.047 2.879 -11.625 1 97 152 LEU B CA 1
ATOM 2589 C C . LEU B 1 152 ? 19.266 3.488 -10.961 1 97 152 LEU B C 1
ATOM 2591 O O . LEU B 1 152 ? 20.188 3.936 -11.648 1 97 152 LEU B O 1
ATOM 2595 N N . GLY B 1 153 ? 19.281 3.504 -9.641 1 96.38 153 GLY B N 1
ATOM 2596 C CA . GLY B 1 153 ? 20.406 4.059 -8.891 1 96.38 153 GLY B CA 1
ATOM 2597 C C . GLY B 1 153 ? 21.688 3.258 -9.047 1 96.38 153 GLY B C 1
ATOM 2598 O O . GLY B 1 153 ? 22.781 3.814 -8.969 1 96.38 153 GLY B O 1
ATOM 2599 N N . GLU B 1 154 ? 21.547 1.977 -9.25 1 95.81 154 GLU B N 1
ATOM 2600 C CA . GLU B 1 154 ? 22.703 1.104 -9.406 1 95.81 154 GLU B CA 1
ATOM 2601 C C . GLU B 1 154 ? 23.328 1.256 -10.789 1 95.81 154 GLU B C 1
ATOM 2603 O O . GLU B 1 154 ? 24.5 0.939 -10.992 1 95.81 154 GLU B O 1
ATOM 2608 N N . LYS B 1 155 ? 22.656 1.631 -11.836 1 91.12 155 LYS B N 1
ATOM 2609 C CA . LYS B 1 155 ? 23.141 1.745 -13.219 1 91.12 155 LYS B CA 1
ATOM 2610 C C . LYS B 1 155 ? 23.844 3.078 -13.445 1 91.12 155 LYS B C 1
ATOM 2612 O O . LYS B 1 155 ? 24.672 3.199 -14.352 1 91.12 155 LYS B O 1
ATOM 2617 N N . TYR B 1 156 ? 23.609 4.145 -12.586 1 79.31 156 TYR B N 1
ATOM 2618 C CA . TYR B 1 156 ? 24.219 5.445 -12.844 1 79.31 156 TYR B CA 1
ATOM 2619 C C . TYR B 1 156 ? 24.953 5.953 -11.609 1 79.31 156 TYR B C 1
ATOM 2621 O O . TYR B 1 156 ? 26.062 6.484 -11.711 1 79.31 156 TYR B O 1
#

Secondary structure (DSSP, 8-state):
-HHHHHHHHHHHHHHHHHHHHS-HHHHH---TT-SS-HHHHHHHHHHHHHHHHTGGGT---SS-HHHHHHHSTTPPPPS---HHHHHHHHHHHHHHHHHHHHHHHTT-------EE-TTSPEE-SHHHHHHHHHHHHHHHHHHHHHHHHHHHHHH-/-HHHHHHHHHHHHHHHHHHHHS-HHHHH---TT-SS-HHHHHHHHHHHHHHHHTGGGT---SS-HHHHHHHSTTPPPPS---HHHHHHHHHHHHHHHHHHHHHHHTT-------EE-TTSPEE-SHHHHHHHHHHHHHHHHHHHHHHHHHHHHHH-

Organism: NCBI:txid2305228

Foldseek 3Di:
DVVLLVLLQVLLVLLLVCLVPPDPQQQLDAFPPGQGGSVLLLLQLLLVLQCLQAVQLVHDGPDDCCSNVQRHPPHGDDNDDDPVVSVVSSVSSNVVSVVSVVCVVVVVRPAGHWDQDPVGDIDGGSVSSSNVSSVSSVVSSVVNVVSVVSVVVVVD/DVVLLVLLQVLLVLLLVCLVPPDPQQQLDAFPPGQGGSVLLLLQLLLVLQCLQAVQLVHDGPDDCCSNVQRHPPHGDDNDDDPVVSVVSSVSSNVVSVVSVVCVVVVVRDAGHWDQDPVGDIDGGSVSSSNVSSVSSVVSSVVNVVSVVSVVVVVD

InterPro domains:
  IPR024775 Hercynine oxygenase, DinB-like domain [PF12867] (9-143)
  IPR034660 DinB/YfiT-like putative metalloenzymes [G3DSA:1.20.120.450] (2-153)
  IPR034660 DinB/YfiT-like putative metalloenzymes [SSF109854] (5-151)

Nearest PDB structures (foldseek):
  5wk0-assembly1_A-2  TM=7.865E-01  e=1.195E-04  Staphylococcus sp. HMSC055H04
  3cex-assembly1_A  TM=6.901E-01  e=2.044E-03  Enterococcus faecalis V583
  8f5v-assembly1_B  TM=6.050E-01  e=4.594E-02  Mycobacterium tuberculosis
  2nsf-assembly1_A  TM=6.251E-01  e=6.037E-02  Corynebacterium glutamicum
  2nsg-assembly1_A  TM=6.148E-01  e=5.716E-02  Corynebacterium glutamicum

Radius of gyration: 19.26 Å; Cα contacts (8 Å, |Δi|>4): 457; chains: 2; bounding box: 50×49×37 Å